Protein AF-A0A8H8WY15-F1 (afdb_monomer_lite)

Structure (mmCIF, N/CA/C/O backbone):
data_AF-A0A8H8WY15-F1
#
_entry.id   AF-A0A8H8WY15-F1
#
loop_
_atom_site.group_PDB
_atom_site.id
_atom_site.type_symbol
_atom_site.label_atom_id
_atom_site.label_alt_id
_atom_site.label_comp_id
_atom_site.label_asym_id
_atom_site.label_entity_id
_atom_site.label_seq_id
_atom_site.pdbx_PDB_ins_code
_atom_site.Cartn_x
_atom_site.Cartn_y
_atom_site.Cartn_z
_atom_site.occupancy
_atom_site.B_iso_or_equiv
_atom_site.auth_seq_id
_atom_site.auth_comp_id
_atom_site.auth_asym_id
_atom_site.auth_atom_id
_atom_site.pdbx_PDB_model_num
ATOM 1 N N . MET A 1 1 ? 6.593 -40.328 71.103 1.00 43.91 1 MET A N 1
ATOM 2 C CA . MET A 1 1 ? 7.585 -39.399 70.520 1.00 43.91 1 MET A CA 1
ATOM 3 C C . MET A 1 1 ? 7.620 -39.642 69.015 1.00 43.91 1 MET A C 1
ATOM 5 O O . MET A 1 1 ? 8.277 -40.577 68.587 1.00 43.91 1 MET A O 1
ATOM 9 N N . LEU A 1 2 ? 6.844 -38.893 68.223 1.00 41.09 2 LEU A N 1
ATOM 10 C CA . LEU A 1 2 ? 6.903 -38.962 66.758 1.00 41.09 2 LEU A CA 1
ATOM 11 C C . LEU A 1 2 ? 7.495 -37.655 66.228 1.00 41.09 2 LEU A C 1
ATOM 13 O O . LEU A 1 2 ? 6.994 -36.571 66.512 1.00 41.09 2 LEU A O 1
ATOM 17 N N . SER A 1 3 ? 8.610 -37.800 65.518 1.00 50.34 3 SER A N 1
ATOM 18 C CA . SER A 1 3 ? 9.411 -36.740 64.917 1.00 50.34 3 SER A CA 1
ATOM 19 C C . SER A 1 3 ? 8.767 -36.294 63.602 1.00 50.34 3 SER A C 1
ATOM 21 O O . SER A 1 3 ? 8.665 -37.081 62.664 1.00 50.34 3 SER A O 1
ATOM 23 N N . ALA A 1 4 ? 8.319 -35.039 63.541 1.00 48.81 4 ALA A N 1
ATOM 24 C CA . ALA A 1 4 ? 7.860 -34.401 62.314 1.00 48.81 4 ALA A CA 1
ATOM 25 C C . ALA A 1 4 ? 9.074 -33.839 61.557 1.00 48.81 4 ALA A C 1
ATOM 27 O O . ALA A 1 4 ? 9.773 -32.960 62.060 1.00 48.81 4 ALA A O 1
ATOM 28 N N . ARG A 1 5 ? 9.345 -34.364 60.357 1.00 59.41 5 ARG A N 1
ATOM 29 C CA . ARG A 1 5 ? 10.369 -33.838 59.445 1.00 59.41 5 ARG A CA 1
ATOM 30 C C . ARG A 1 5 ? 9.720 -32.923 58.412 1.00 59.41 5 ARG A C 1
ATOM 32 O O . ARG A 1 5 ? 8.956 -33.374 57.565 1.00 59.41 5 ARG A O 1
ATOM 39 N N . SER A 1 6 ? 10.057 -31.642 58.504 1.00 57.16 6 SER A N 1
ATOM 40 C CA . SER A 1 6 ? 9.756 -30.601 57.525 1.00 57.16 6 SER A CA 1
ATOM 41 C C . SER A 1 6 ? 10.546 -30.832 56.234 1.00 57.16 6 SER A C 1
ATOM 43 O O . SER A 1 6 ? 11.770 -30.946 56.279 1.00 57.16 6 SER A O 1
ATOM 45 N N . TYR A 1 7 ? 9.867 -30.849 55.087 1.00 54.75 7 TYR A N 1
ATOM 46 C CA . TYR A 1 7 ? 10.502 -30.807 53.768 1.00 54.75 7 TYR A CA 1
ATOM 47 C C . TYR A 1 7 ? 10.281 -29.426 53.145 1.00 54.75 7 TYR A C 1
ATOM 49 O O . TYR A 1 7 ? 9.178 -29.084 52.727 1.00 54.75 7 TYR A O 1
ATOM 57 N N . LEU A 1 8 ? 11.349 -28.628 53.109 1.00 55.25 8 LEU A N 1
ATOM 58 C CA . LEU A 1 8 ? 11.452 -27.401 52.322 1.00 55.25 8 LEU A CA 1
ATOM 59 C C . LEU A 1 8 ? 11.735 -27.790 50.864 1.00 55.25 8 LEU A C 1
ATOM 61 O O . LEU A 1 8 ? 12.845 -28.208 50.540 1.00 55.25 8 LEU A O 1
ATOM 65 N N . PHE A 1 9 ? 10.740 -27.659 49.987 1.00 49.50 9 PHE A N 1
ATOM 66 C CA . PHE A 1 9 ? 10.945 -27.711 48.539 1.00 49.50 9 PHE A CA 1
ATOM 67 C C . PHE A 1 9 ? 11.353 -26.319 48.044 1.00 49.50 9 PHE A C 1
ATOM 69 O O . PHE A 1 9 ? 10.540 -25.399 47.999 1.00 49.50 9 PHE A O 1
ATOM 76 N N . GLY A 1 10 ? 12.632 -26.163 47.698 1.00 49.06 10 GLY A N 1
ATOM 77 C CA . GLY A 1 10 ? 13.141 -24.979 47.013 1.00 49.06 10 GLY A CA 1
ATOM 78 C C . GLY A 1 10 ? 12.706 -24.977 45.548 1.00 49.06 10 GLY A C 1
ATOM 79 O O . GLY A 1 10 ? 13.026 -25.902 44.804 1.00 49.06 10 GLY A O 1
ATOM 80 N N . VAL A 1 11 ? 11.981 -23.938 45.134 1.00 57.50 11 VAL A N 1
ATOM 81 C CA . VAL A 1 11 ? 11.624 -23.694 43.732 1.00 57.50 11 VAL A CA 1
ATOM 82 C C . VAL A 1 11 ? 12.789 -22.966 43.061 1.00 57.50 11 VAL A C 1
ATOM 84 O O . VAL A 1 11 ? 13.041 -21.794 43.329 1.00 57.50 11 VAL A O 1
ATOM 87 N N . LEU A 1 12 ? 13.515 -23.672 42.195 1.00 55.25 12 LEU A N 1
ATOM 88 C CA . LEU A 1 12 ? 14.500 -23.092 41.282 1.00 55.25 12 LEU A CA 1
ATOM 89 C C . LEU A 1 12 ? 13.758 -22.372 40.144 1.00 55.25 12 LEU A C 1
ATOM 91 O O . LEU A 1 12 ? 13.193 -23.016 39.263 1.00 55.25 12 LEU A O 1
ATOM 95 N N . LEU A 1 13 ? 13.755 -21.035 40.159 1.00 55.19 13 LEU A N 1
ATOM 96 C CA . LEU A 1 13 ? 13.365 -20.227 39.000 1.00 55.19 13 LEU A CA 1
ATOM 97 C C . LEU A 1 13 ? 14.469 -20.312 37.935 1.00 55.19 13 LEU A C 1
ATOM 99 O O . LEU A 1 13 ? 15.505 -19.658 38.045 1.00 55.19 13 LEU A O 1
ATOM 103 N N . SER A 1 14 ? 14.247 -21.100 36.885 1.00 54.22 14 SER A N 1
ATOM 104 C CA . SER A 1 14 ? 15.069 -21.051 35.675 1.00 54.22 14 SER A CA 1
ATOM 105 C C . SER A 1 14 ? 14.697 -19.817 34.852 1.00 54.22 14 SER A C 1
ATOM 107 O O . SER A 1 14 ? 13.647 -19.773 34.215 1.00 54.22 14 SER A O 1
ATOM 109 N N . VAL A 1 15 ? 15.566 -18.805 34.861 1.00 60.06 15 VAL A N 1
ATOM 110 C CA . VAL A 1 15 ? 15.483 -17.654 33.954 1.00 60.06 15 VAL A CA 1
ATOM 111 C C . VAL A 1 15 ? 15.917 -18.122 32.565 1.00 60.06 15 VAL A C 1
ATOM 113 O O . VAL A 1 15 ? 17.107 -18.255 32.286 1.00 60.06 15 VAL A O 1
ATOM 116 N N . VAL A 1 16 ? 14.953 -18.413 31.692 1.00 64.44 16 VAL A N 1
ATOM 117 C CA . VAL A 1 16 ? 15.218 -18.638 30.267 1.00 64.44 16 VAL A CA 1
ATOM 118 C C . VAL A 1 16 ? 15.497 -17.275 29.638 1.00 64.44 16 VAL A C 1
ATOM 120 O O . VAL A 1 16 ? 14.589 -16.469 29.452 1.00 64.44 16 VAL A O 1
ATOM 123 N N . ALA A 1 17 ? 16.766 -16.996 29.344 1.00 57.41 17 ALA A N 1
ATOM 124 C CA . ALA A 1 17 ? 17.153 -15.837 28.555 1.00 57.41 17 ALA A CA 1
ATOM 125 C C . ALA A 1 17 ? 16.657 -16.037 27.112 1.00 57.41 17 ALA A C 1
ATOM 127 O O . ALA A 1 17 ? 17.222 -16.834 26.364 1.00 57.41 17 ALA A O 1
ATOM 128 N N . LEU A 1 18 ? 15.588 -15.335 26.722 1.00 52.88 18 LEU A N 1
ATOM 129 C CA . LEU A 1 18 ? 15.207 -15.205 25.316 1.00 52.88 18 LEU A CA 1
ATOM 130 C C . LEU A 1 18 ? 16.289 -14.373 24.618 1.00 52.88 18 LEU A C 1
ATOM 132 O O . LEU A 1 18 ? 16.286 -13.146 24.695 1.00 52.88 18 LEU A O 1
ATOM 136 N N . SER A 1 19 ? 17.238 -15.032 23.957 1.00 50.91 19 SER A N 1
ATOM 137 C CA . SER A 1 19 ? 18.123 -14.351 23.016 1.00 50.91 19 SER A CA 1
ATOM 138 C C . SER A 1 19 ? 17.274 -13.805 21.859 1.00 50.91 19 SER A C 1
ATOM 140 O O . SER A 1 19 ? 16.548 -14.590 21.242 1.00 50.91 19 SER A O 1
ATOM 142 N N . PRO A 1 20 ? 17.325 -12.495 21.549 1.00 52.50 20 PRO A N 1
ATOM 143 C CA . PRO A 1 20 ? 16.645 -11.964 20.377 1.00 52.50 20 PRO A CA 1
ATOM 144 C C . PRO A 1 20 ? 17.236 -12.633 19.135 1.00 52.50 20 PRO A C 1
ATOM 146 O O . PRO A 1 20 ? 18.453 -12.639 18.938 1.00 52.50 20 PRO A O 1
ATOM 149 N N . ALA A 1 21 ? 16.374 -13.249 18.327 1.00 51.50 21 ALA A N 1
ATOM 150 C CA . ALA A 1 21 ? 16.773 -13.809 17.046 1.00 51.50 21 ALA A CA 1
ATOM 151 C C . ALA A 1 21 ? 17.405 -12.703 16.177 1.00 51.50 21 ALA A C 1
ATOM 153 O O . ALA A 1 21 ? 16.960 -11.553 16.250 1.00 51.50 21 ALA A O 1
ATOM 154 N N . PRO A 1 22 ? 18.429 -13.014 15.360 1.00 49.16 22 PRO A N 1
ATOM 155 C CA . PRO A 1 22 ? 18.963 -12.047 14.411 1.00 49.16 22 PRO A CA 1
ATOM 156 C C . PRO A 1 22 ? 17.823 -11.561 13.513 1.00 49.16 22 PRO A C 1
ATOM 158 O O . PRO A 1 22 ? 17.089 -12.377 12.952 1.00 49.16 22 PRO A O 1
ATOM 161 N N . ALA A 1 23 ? 17.668 -10.241 13.399 1.00 53.91 23 ALA A N 1
ATOM 162 C CA . ALA A 1 23 ? 16.713 -9.638 12.484 1.00 53.91 23 ALA A CA 1
ATOM 163 C C . ALA A 1 23 ? 17.035 -10.134 11.067 1.00 53.91 23 ALA A C 1
ATOM 165 O O . ALA A 1 23 ? 18.082 -9.800 10.508 1.00 53.91 23 ALA A O 1
ATOM 166 N N . GLN A 1 24 ? 16.182 -10.996 10.511 1.00 55.75 24 GLN A N 1
ATOM 167 C CA . GLN A 1 24 ? 16.272 -11.354 9.101 1.00 55.75 24 GLN A CA 1
ATOM 168 C C . GLN A 1 24 ? 16.106 -10.060 8.305 1.00 55.75 24 GLN A C 1
ATOM 170 O O . GLN A 1 24 ? 15.132 -9.338 8.504 1.00 55.75 24 GLN A O 1
ATOM 175 N N . ALA A 1 25 ? 17.090 -9.738 7.461 1.00 61.34 25 ALA A N 1
ATOM 176 C CA . ALA A 1 25 ? 17.009 -8.568 6.598 1.00 61.34 25 ALA A CA 1
ATOM 177 C C . ALA A 1 25 ? 15.733 -8.664 5.754 1.00 61.34 25 ALA A C 1
ATOM 179 O O . ALA A 1 25 ? 15.459 -9.718 5.174 1.00 61.34 25 ALA A O 1
ATOM 180 N N . ALA A 1 26 ? 14.962 -7.579 5.711 1.00 83.88 26 ALA A N 1
ATOM 181 C CA . ALA A 1 26 ? 13.717 -7.537 4.966 1.00 83.88 26 ALA A CA 1
ATOM 182 C C . ALA A 1 26 ? 13.963 -7.895 3.491 1.00 83.88 26 ALA A C 1
ATOM 184 O O . ALA A 1 26 ? 14.894 -7.391 2.855 1.00 83.88 26 ALA A O 1
ATOM 185 N N . GLU A 1 27 ? 13.145 -8.797 2.946 1.00 90.44 27 GLU A N 1
ATOM 186 C CA . GLU A 1 27 ? 13.277 -9.219 1.554 1.00 90.44 27 GLU A CA 1
ATOM 187 C C . GLU A 1 27 ? 12.904 -8.068 0.611 1.00 90.44 27 GLU A C 1
ATOM 189 O O . GLU A 1 27 ? 11.830 -7.476 0.733 1.00 90.44 27 GLU A O 1
ATOM 194 N N . LEU A 1 28 ? 13.777 -7.780 -0.362 1.00 92.25 28 LEU A N 1
ATOM 195 C CA . LEU A 1 28 ? 13.484 -6.826 -1.427 1.00 92.25 28 LEU A CA 1
ATOM 196 C C . LEU A 1 28 ? 12.521 -7.448 -2.444 1.00 92.25 28 LEU A C 1
ATOM 198 O O . LEU A 1 28 ? 12.859 -8.397 -3.162 1.00 92.25 28 LEU A O 1
ATOM 202 N N . MET A 1 29 ? 11.331 -6.872 -2.528 1.00 92.81 29 MET A N 1
ATOM 203 C CA . MET A 1 29 ? 10.247 -7.302 -3.400 1.00 92.81 29 MET A CA 1
ATOM 204 C C . MET A 1 29 ? 10.082 -6.324 -4.557 1.00 92.81 29 MET A C 1
ATOM 206 O O . MET A 1 29 ? 10.279 -5.119 -4.408 1.00 92.81 29 MET A O 1
ATOM 210 N N . GLU A 1 30 ? 9.744 -6.851 -5.729 1.00 90.25 30 GLU A N 1
ATOM 211 C CA . GLU A 1 30 ? 9.399 -6.026 -6.882 1.00 90.25 30 GLU A CA 1
ATOM 212 C C . GLU A 1 30 ? 7.967 -5.510 -6.728 1.00 90.25 30 GLU A C 1
ATOM 214 O O . GLU A 1 30 ? 7.057 -6.263 -6.381 1.00 90.25 30 GLU A O 1
ATOM 219 N N . GLY A 1 31 ? 7.791 -4.207 -6.929 1.00 87.25 31 GLY A N 1
ATOM 220 C CA . GLY A 1 31 ? 6.489 -3.563 -6.992 1.00 87.25 31 GLY A CA 1
ATOM 221 C C . GLY A 1 31 ? 5.918 -3.726 -8.391 1.00 87.25 31 GLY A C 1
ATOM 222 O O . GLY A 1 31 ? 5.098 -4.606 -8.619 1.00 87.25 31 GLY A O 1
ATOM 223 N N . ARG A 1 32 ? 6.351 -2.887 -9.330 1.00 88.50 32 ARG A N 1
ATOM 224 C CA . ARG A 1 32 ? 5.896 -2.916 -10.726 1.00 88.50 32 ARG A CA 1
ATOM 225 C C . ARG A 1 32 ? 6.922 -2.252 -11.632 1.00 88.50 32 ARG A C 1
ATOM 227 O O . ARG A 1 32 ? 7.535 -1.275 -11.214 1.00 88.50 32 ARG A O 1
ATOM 234 N N . CYS A 1 33 ? 7.019 -2.698 -12.882 1.00 88.75 33 CYS A N 1
ATOM 235 C CA . CYS A 1 33 ? 7.620 -1.925 -13.967 1.00 88.75 33 CYS A CA 1
ATOM 236 C C . CYS A 1 33 ? 6.543 -1.382 -14.924 1.00 88.75 33 CYS A C 1
ATOM 238 O O . CYS A 1 33 ? 5.820 -2.162 -15.542 1.00 88.75 33 CYS A O 1
ATOM 240 N N . HIS A 1 34 ? 6.408 -0.057 -15.038 1.00 87.62 34 HIS A N 1
ATOM 241 C CA . HIS A 1 34 ? 5.461 0.617 -15.930 1.00 87.62 34 HIS A CA 1
ATOM 242 C C . HIS A 1 34 ? 5.836 2.078 -16.206 1.00 87.62 34 HIS A C 1
ATOM 244 O O . HIS A 1 34 ? 6.411 2.735 -15.343 1.00 87.62 34 HIS A O 1
ATOM 250 N N . MET A 1 35 ? 5.457 2.593 -17.386 1.00 89.25 35 MET A N 1
ATOM 251 C CA . MET A 1 35 ? 5.689 3.984 -17.816 1.00 89.25 35 MET A CA 1
ATOM 252 C C . MET A 1 35 ? 7.137 4.420 -17.581 1.00 89.25 35 MET A C 1
ATOM 254 O O . MET A 1 35 ? 7.380 5.434 -16.945 1.00 89.25 35 MET A O 1
ATOM 258 N N . ASP A 1 36 ? 8.096 3.611 -18.037 1.00 93.12 36 ASP A N 1
ATOM 259 C CA . ASP A 1 36 ? 9.534 3.843 -17.844 1.00 93.12 36 ASP A CA 1
ATOM 260 C C . ASP A 1 36 ? 10.045 3.787 -16.394 1.00 93.12 36 ASP A C 1
ATOM 262 O O . ASP A 1 36 ? 11.215 4.058 -16.160 1.00 93.12 36 ASP A O 1
ATOM 266 N N . TYR A 1 37 ? 9.256 3.367 -15.404 1.00 91.69 37 TYR A N 1
ATOM 267 C CA . TYR A 1 37 ? 9.730 3.210 -14.023 1.00 91.69 37 TYR A CA 1
ATOM 268 C C . TYR A 1 37 ? 9.575 1.782 -13.527 1.00 91.69 37 TYR A C 1
ATOM 270 O O . TYR A 1 37 ? 8.571 1.139 -13.802 1.00 91.69 37 TYR A O 1
ATOM 278 N N . CYS A 1 38 ? 10.547 1.305 -12.756 1.00 92.75 38 CYS A N 1
ATOM 279 C CA . CYS A 1 38 ? 10.409 0.107 -11.934 1.00 92.75 38 CYS A CA 1
ATOM 280 C C . CYS A 1 38 ? 10.448 0.494 -10.460 1.00 92.75 38 CYS A C 1
ATOM 282 O O . CYS A 1 38 ? 11.285 1.311 -10.077 1.00 92.75 38 CYS A O 1
ATOM 284 N N . SER A 1 39 ? 9.590 -0.112 -9.643 1.00 92.44 39 SER A N 1
ATOM 285 C CA . SER A 1 39 ? 9.551 0.080 -8.195 1.00 92.44 39 SER A CA 1
ATOM 286 C C . SER A 1 39 ? 9.905 -1.203 -7.443 1.00 92.44 39 SER A C 1
ATOM 288 O O . SER A 1 39 ? 9.635 -2.318 -7.891 1.00 92.44 39 SER A O 1
ATOM 290 N N . TRP A 1 40 ? 10.503 -1.045 -6.267 1.00 94.38 40 TRP A N 1
ATOM 291 C CA . TRP A 1 40 ? 10.764 -2.111 -5.303 1.00 94.38 40 TRP A CA 1
ATOM 292 C C . TRP A 1 40 ? 10.394 -1.643 -3.910 1.00 94.38 40 TRP A C 1
ATOM 294 O O . TRP A 1 40 ? 10.416 -0.445 -3.633 1.00 94.38 40 TRP A O 1
ATOM 304 N N . PHE A 1 41 ? 10.125 -2.585 -3.018 1.00 94.75 41 PHE A N 1
ATOM 305 C CA . PHE A 1 41 ? 9.884 -2.287 -1.617 1.00 94.75 41 PHE A CA 1
ATOM 306 C C . PHE A 1 41 ? 10.378 -3.400 -0.694 1.00 94.75 41 PHE A C 1
ATOM 308 O O . PHE A 1 41 ? 10.591 -4.537 -1.113 1.00 94.75 41 PHE A O 1
ATOM 315 N N . THR A 1 42 ? 10.537 -3.065 0.577 1.00 95.62 42 THR A N 1
ATOM 316 C CA . THR A 1 42 ? 10.755 -4.000 1.684 1.00 95.62 42 THR A CA 1
ATOM 317 C C . THR A 1 42 ? 9.740 -3.703 2.786 1.00 95.62 42 THR A C 1
ATOM 319 O O . THR A 1 42 ? 9.269 -2.571 2.928 1.00 95.62 42 THR A O 1
ATOM 322 N N . VAL A 1 43 ? 9.392 -4.723 3.569 1.00 95.56 43 VAL A N 1
ATOM 323 C CA . VAL A 1 43 ? 8.616 -4.570 4.809 1.00 95.56 43 VAL A CA 1
ATOM 324 C C . VAL A 1 43 ? 9.594 -4.749 5.966 1.00 95.56 43 VAL A C 1
ATOM 326 O O . VAL A 1 43 ? 10.014 -5.868 6.242 1.00 95.56 43 VAL A O 1
ATOM 329 N N . GLU A 1 44 ? 9.998 -3.644 6.588 1.00 95.12 44 GLU A N 1
ATOM 330 C CA . GLU A 1 44 ? 11.008 -3.615 7.656 1.00 95.12 44 GLU A CA 1
ATOM 331 C C . GLU A 1 44 ? 10.395 -3.999 9.007 1.00 95.12 44 GLU A C 1
ATOM 333 O O . GLU A 1 44 ? 10.961 -4.793 9.755 1.00 95.12 44 GLU A O 1
ATOM 338 N N . GLU A 1 45 ? 9.208 -3.460 9.294 1.00 95.44 45 GLU A N 1
ATOM 339 C CA . GLU A 1 45 ? 8.445 -3.725 10.515 1.00 95.44 45 GLU A CA 1
ATOM 340 C C . GLU A 1 45 ? 6.983 -4.006 10.178 1.00 95.44 45 GLU A C 1
ATOM 342 O O . GLU A 1 45 ? 6.430 -3.455 9.218 1.00 95.44 45 GLU A O 1
ATOM 347 N N . ARG A 1 46 ? 6.339 -4.835 11.004 1.00 95.44 46 ARG A N 1
ATOM 348 C CA . ARG A 1 46 ? 4.922 -5.176 10.888 1.00 95.44 46 ARG A CA 1
ATOM 349 C C . ARG A 1 46 ? 4.319 -5.394 12.273 1.00 95.44 46 ARG A C 1
ATOM 351 O O . ARG A 1 46 ? 4.569 -6.422 12.896 1.00 95.44 46 ARG A O 1
ATOM 358 N N . ASP A 1 47 ? 3.434 -4.490 12.680 1.00 96.38 47 ASP A N 1
ATOM 359 C CA . ASP A 1 47 ? 2.774 -4.524 13.986 1.00 96.38 47 ASP A CA 1
ATOM 360 C C . ASP A 1 47 ? 1.255 -4.526 13.830 1.00 96.38 47 ASP A C 1
ATOM 362 O O . ASP A 1 47 ? 0.681 -3.682 13.140 1.00 96.3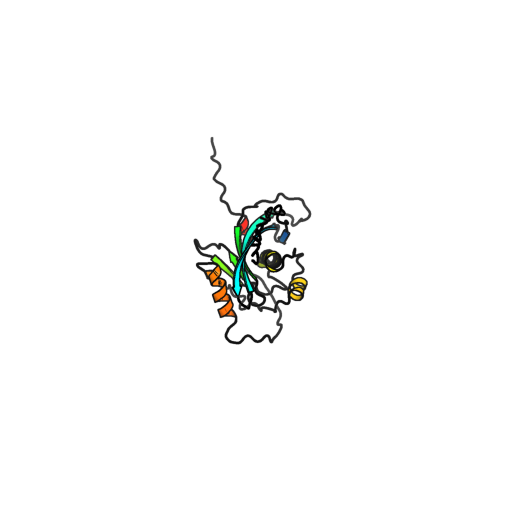8 47 ASP A O 1
ATOM 366 N N . ILE A 1 48 ? 0.566 -5.444 14.507 1.00 96.69 48 ILE A N 1
ATOM 367 C CA . ILE A 1 48 ? -0.897 -5.397 14.587 1.00 96.69 48 ILE A CA 1
ATOM 368 C C . ILE A 1 48 ? -1.283 -4.278 15.558 1.00 96.69 48 ILE A C 1
ATOM 370 O O . ILE A 1 48 ? -0.993 -4.354 16.748 1.00 96.69 48 ILE A O 1
ATOM 374 N N . VAL A 1 49 ? -1.968 -3.253 15.052 1.00 96.69 49 VAL A N 1
ATOM 375 C CA . VAL A 1 49 ? -2.474 -2.128 15.854 1.00 96.69 49 VAL A CA 1
ATOM 376 C C . VAL A 1 49 ? -3.760 -2.527 16.563 1.00 96.69 49 VAL A C 1
ATOM 378 O O . VAL A 1 49 ? -3.944 -2.272 17.749 1.00 96.69 49 VAL A O 1
ATOM 381 N N . THR A 1 50 ? -4.678 -3.134 15.812 1.00 95.56 50 THR A N 1
ATOM 382 C CA . THR A 1 50 ? -5.970 -3.597 16.317 1.00 95.56 50 THR A CA 1
ATOM 383 C C . THR A 1 50 ? -6.547 -4.664 15.394 1.00 95.56 50 THR A C 1
ATOM 385 O O . THR A 1 50 ? -6.131 -4.806 14.243 1.00 95.56 50 THR A O 1
ATOM 388 N N . SER A 1 51 ? -7.504 -5.439 15.892 1.00 93.56 51 SER A N 1
ATOM 389 C CA . SER A 1 51 ? -8.210 -6.472 15.135 1.00 93.56 51 SER A CA 1
ATOM 390 C C . SER A 1 51 ? -9.705 -6.408 15.416 1.00 93.56 51 SER A C 1
ATOM 392 O O . SER A 1 51 ? -10.130 -6.149 16.539 1.00 93.56 51 SER A O 1
ATOM 394 N N . ILE A 1 52 ? -10.502 -6.666 14.386 1.00 83.62 52 ILE A N 1
ATOM 395 C CA . ILE A 1 52 ? -11.951 -6.859 14.461 1.00 83.62 52 ILE A CA 1
ATOM 396 C C . ILE A 1 52 ? -12.303 -8.191 13.791 1.00 83.62 52 ILE A C 1
ATOM 398 O O . ILE A 1 52 ? -11.459 -8.825 13.163 1.00 83.62 52 ILE A O 1
ATOM 402 N N . SER A 1 53 ? -13.566 -8.610 13.867 1.00 84.38 53 SER A N 1
ATOM 403 C CA . SER A 1 53 ? -14.030 -9.871 13.261 1.00 84.38 53 SER A CA 1
ATOM 404 C C . SER A 1 53 ? -13.811 -9.984 11.744 1.00 84.38 53 SER A C 1
ATOM 406 O O . SER A 1 53 ? -13.933 -11.069 11.191 1.00 84.38 53 SER A O 1
ATOM 408 N N . ASP A 1 54 ? -13.501 -8.875 11.074 1.00 80.38 54 ASP A N 1
ATOM 409 C CA . ASP A 1 54 ? -13.409 -8.757 9.618 1.00 80.38 54 ASP A CA 1
ATOM 410 C C . ASP A 1 54 ? -12.015 -8.367 9.106 1.00 80.38 54 ASP A C 1
ATOM 412 O O . ASP A 1 54 ? -11.845 -8.058 7.925 1.00 80.38 54 ASP A O 1
ATOM 416 N N . GLY A 1 55 ? -11.022 -8.323 9.993 1.00 92.44 55 GLY A N 1
ATOM 417 C CA . GLY A 1 55 ? -9.656 -7.992 9.616 1.00 92.44 55 GLY A CA 1
ATOM 418 C C . GLY A 1 55 ? -8.846 -7.353 10.730 1.00 92.44 55 GLY A C 1
ATOM 419 O O . GLY A 1 55 ? -9.338 -7.095 11.829 1.00 92.44 55 GLY A O 1
ATOM 420 N N . ALA A 1 56 ? -7.591 -7.070 10.415 1.00 97.19 56 ALA A N 1
ATOM 421 C CA . ALA A 1 56 ? -6.658 -6.411 11.316 1.00 97.19 56 ALA A CA 1
ATOM 422 C C . ALA A 1 56 ? -6.093 -5.151 10.669 1.00 97.19 56 ALA A C 1
ATOM 424 O O . ALA A 1 56 ? -5.777 -5.151 9.480 1.00 97.19 56 ALA A O 1
ATOM 425 N N . LEU A 1 57 ? -5.943 -4.094 11.463 1.00 98.25 57 LEU A N 1
ATOM 426 C CA . LEU A 1 57 ? -5.148 -2.942 11.071 1.00 98.25 57 LEU A CA 1
ATOM 427 C C . LEU A 1 57 ? -3.696 -3.216 11.435 1.00 98.25 57 LEU A C 1
ATOM 429 O O . LEU A 1 57 ? -3.372 -3.448 12.602 1.00 98.25 57 LEU A O 1
ATOM 433 N N . VAL A 1 58 ? -2.832 -3.168 10.434 1.00 98.31 58 VAL A N 1
ATOM 434 C CA . VAL A 1 58 ? -1.409 -3.456 10.561 1.00 98.31 58 VAL A CA 1
ATOM 435 C C . VAL A 1 58 ? -0.633 -2.181 10.277 1.00 98.31 58 VAL A C 1
ATOM 437 O O . VAL A 1 58 ? -0.777 -1.611 9.201 1.00 98.31 58 VAL A O 1
ATOM 440 N N . ARG A 1 59 ? 0.185 -1.730 11.227 1.00 98.19 59 ARG A N 1
ATOM 441 C CA . ARG A 1 59 ? 1.197 -0.695 11.013 1.00 98.19 59 ARG A CA 1
ATOM 442 C C . ARG A 1 59 ? 2.415 -1.347 10.375 1.00 98.19 59 ARG A C 1
ATOM 444 O O . ARG A 1 59 ? 2.835 -2.420 10.800 1.00 98.19 59 ARG A O 1
ATOM 451 N N . THR A 1 60 ? 2.999 -0.677 9.398 1.00 97.69 60 THR A N 1
ATOM 452 C CA . THR A 1 60 ? 4.235 -1.114 8.754 1.00 97.69 60 THR A CA 1
ATOM 453 C C . THR A 1 60 ? 5.232 0.024 8.660 1.00 97.69 60 THR A C 1
ATOM 455 O O . THR A 1 60 ? 4.841 1.179 8.471 1.00 97.69 60 THR A O 1
ATOM 458 N N . VAL A 1 61 ? 6.511 -0.319 8.776 1.00 96.94 61 VAL A N 1
ATOM 459 C CA . VAL A 1 61 ? 7.614 0.514 8.290 1.00 96.94 61 VAL A CA 1
ATOM 460 C C . VAL A 1 61 ? 8.111 -0.129 7.008 1.00 96.94 61 VAL A C 1
ATOM 462 O O . VAL A 1 61 ? 8.431 -1.318 6.989 1.00 96.94 61 VAL A O 1
ATOM 465 N N . MET A 1 62 ? 8.124 0.638 5.926 1.00 95.44 62 MET A N 1
ATOM 466 C CA . MET A 1 62 ? 8.515 0.164 4.604 1.00 95.44 62 MET A CA 1
ATOM 467 C C . MET A 1 62 ? 9.620 1.040 4.043 1.00 95.44 62 MET A C 1
ATOM 469 O O . MET A 1 62 ? 9.673 2.232 4.333 1.00 95.44 62 MET A O 1
ATOM 473 N N . LYS A 1 63 ? 10.464 0.470 3.190 1.00 96.31 63 LYS A N 1
ATOM 474 C CA . LYS A 1 63 ? 11.342 1.242 2.307 1.00 96.31 63 LYS A CA 1
ATOM 475 C C . LYS A 1 63 ? 10.920 0.978 0.877 1.00 96.31 63 LYS A C 1
ATOM 477 O O . LYS A 1 63 ? 10.523 -0.139 0.552 1.00 96.31 63 LYS A O 1
ATOM 482 N N . GLY A 1 64 ? 11.007 1.998 0.034 1.00 94.12 64 GLY A N 1
ATOM 483 C CA . GLY A 1 64 ? 10.728 1.874 -1.391 1.00 94.12 64 GLY A CA 1
ATOM 484 C C . GLY A 1 64 ? 11.842 2.464 -2.233 1.00 94.12 64 GLY A C 1
ATOM 485 O O . GLY A 1 64 ? 12.499 3.426 -1.835 1.00 94.12 64 GLY A O 1
ATOM 486 N N . TRP A 1 65 ? 12.061 1.866 -3.394 1.00 95.50 65 TRP A N 1
ATOM 487 C CA . TRP A 1 65 ? 13.055 2.288 -4.366 1.00 95.50 65 TRP A CA 1
ATOM 488 C C . TRP A 1 65 ? 12.435 2.351 -5.744 1.00 95.50 65 TRP A C 1
ATOM 490 O O . TRP A 1 65 ? 11.566 1.548 -6.067 1.00 95.50 65 TRP A O 1
ATOM 500 N N . GLU A 1 66 ? 12.978 3.216 -6.585 1.00 95.00 66 GLU A N 1
ATOM 501 C CA . GLU A 1 66 ? 12.600 3.306 -7.987 1.00 95.00 66 GLU A CA 1
ATOM 502 C C . GLU A 1 66 ? 13.831 3.361 -8.887 1.00 95.00 66 GLU A C 1
ATOM 504 O O . GLU A 1 66 ? 14.905 3.801 -8.470 1.00 95.00 66 GLU A O 1
ATOM 509 N N . SER A 1 67 ? 13.687 2.935 -10.137 1.00 95.69 67 SER A N 1
ATOM 510 C CA . SER A 1 67 ? 14.650 3.207 -11.205 1.00 95.69 67 SER A CA 1
ATOM 511 C C . SER A 1 67 ? 13.931 3.639 -12.475 1.00 95.69 67 SER A C 1
ATOM 513 O O . SER A 1 67 ? 12.830 3.176 -12.758 1.00 95.69 67 SER A O 1
ATOM 515 N N . HIS A 1 68 ? 14.575 4.518 -13.244 1.00 95.56 68 HIS A N 1
ATOM 516 C CA . HIS A 1 68 ? 14.029 5.102 -14.469 1.00 95.56 68 HIS A CA 1
ATOM 517 C C . HIS A 1 68 ? 14.675 4.496 -15.729 1.00 95.56 68 HIS A C 1
ATOM 519 O O . HIS A 1 68 ? 15.895 4.497 -15.889 1.00 95.56 68 HIS A O 1
ATOM 525 N N . HIS A 1 69 ? 13.849 3.995 -16.634 1.00 94.44 69 HIS A N 1
ATOM 526 C CA . HIS A 1 69 ? 14.161 3.246 -17.846 1.00 94.44 69 HIS A CA 1
ATOM 527 C C . HIS A 1 69 ? 13.518 3.948 -19.052 1.00 94.44 69 HIS A C 1
ATOM 529 O O . HIS A 1 69 ? 12.520 3.458 -19.565 1.00 94.44 69 HIS A O 1
ATOM 535 N N . PRO A 1 70 ? 14.080 5.075 -19.527 1.00 92.38 70 PRO A N 1
ATOM 536 C CA . PRO A 1 70 ? 13.459 5.938 -20.548 1.00 92.38 70 PRO A CA 1
ATOM 537 C C . PRO A 1 70 ? 13.269 5.290 -21.932 1.00 92.38 70 PRO A C 1
ATOM 539 O O . PRO A 1 70 ? 12.756 5.916 -22.850 1.00 92.38 70 PRO A O 1
ATOM 542 N N . ASP A 1 71 ? 13.771 4.073 -22.119 1.00 91.56 71 ASP A N 1
ATOM 543 C CA . ASP A 1 71 ? 13.646 3.264 -23.330 1.00 91.56 71 ASP A CA 1
ATOM 544 C C . ASP A 1 71 ? 12.689 2.074 -23.142 1.00 91.56 71 ASP A C 1
ATOM 546 O O . ASP A 1 71 ? 12.663 1.173 -23.980 1.00 91.56 71 ASP A O 1
ATOM 550 N N . GLY A 1 72 ? 11.971 2.007 -22.014 1.00 89.31 72 GLY A N 1
ATOM 551 C CA . GLY A 1 72 ? 11.145 0.863 -21.626 1.00 89.31 72 GLY A CA 1
ATOM 552 C C . GLY A 1 72 ? 11.930 -0.437 -21.402 1.00 89.31 72 GLY A C 1
ATOM 553 O O . GLY A 1 72 ? 11.335 -1.493 -21.187 1.00 89.31 72 GLY A O 1
ATOM 554 N N . ASN A 1 73 ? 13.268 -0.408 -21.450 1.00 92.50 73 ASN A N 1
ATOM 555 C CA . ASN A 1 73 ? 14.090 -1.603 -21.301 1.00 92.50 73 ASN A CA 1
ATOM 556 C C . ASN A 1 73 ? 14.365 -1.890 -19.820 1.00 92.50 73 ASN A C 1
ATOM 558 O O . ASN A 1 73 ? 15.381 -1.472 -19.250 1.00 92.50 73 ASN A O 1
ATOM 562 N N . TYR A 1 74 ? 13.466 -2.651 -19.200 1.00 90.69 74 TYR A N 1
ATOM 563 C CA . TYR A 1 74 ? 13.563 -3.040 -17.790 1.00 90.69 74 TYR A CA 1
ATOM 564 C C . TYR A 1 74 ? 14.656 -4.081 -17.499 1.00 90.69 74 TYR A C 1
ATOM 566 O O . TYR A 1 74 ? 15.092 -4.209 -16.358 1.00 90.69 74 TYR A O 1
ATOM 574 N N . ALA A 1 75 ? 15.173 -4.779 -18.518 1.00 90.00 75 ALA A N 1
ATOM 575 C CA . ALA A 1 75 ? 16.300 -5.703 -18.352 1.00 90.00 75 ALA A CA 1
ATOM 576 C C . ALA A 1 75 ? 17.637 -4.968 -18.143 1.00 90.00 75 ALA A C 1
ATOM 578 O O . ALA A 1 75 ? 18.606 -5.539 -17.627 1.00 90.00 75 ALA A O 1
ATOM 579 N N . ARG A 1 76 ? 17.714 -3.690 -18.538 1.00 91.06 76 ARG A N 1
ATOM 580 C CA . ARG A 1 76 ? 18.898 -2.858 -18.329 1.00 91.06 76 ARG A CA 1
ATOM 581 C C . ARG A 1 76 ? 19.078 -2.566 -16.842 1.00 91.06 76 ARG A C 1
ATOM 583 O O . ARG A 1 76 ? 18.179 -2.071 -16.173 1.00 91.06 76 ARG A O 1
ATOM 590 N N . LYS A 1 77 ? 20.283 -2.817 -16.325 1.00 89.50 77 LYS A N 1
ATOM 591 C CA . LYS A 1 77 ? 20.635 -2.450 -14.949 1.00 89.50 77 LYS A CA 1
ATOM 592 C C . LYS A 1 77 ? 20.683 -0.929 -14.818 1.00 89.50 77 LYS A C 1
ATOM 594 O O . LYS A 1 77 ? 21.605 -0.294 -15.325 1.00 89.50 77 LYS A O 1
ATOM 599 N N . THR A 1 78 ? 19.728 -0.379 -14.083 1.00 92.75 78 THR A N 1
ATOM 600 C CA . THR A 1 78 ? 19.660 1.043 -13.744 1.00 92.75 78 THR A CA 1
ATOM 601 C C . THR A 1 78 ? 19.819 1.219 -12.237 1.00 92.75 78 THR A C 1
ATOM 603 O O . THR A 1 78 ? 19.403 0.370 -11.446 1.00 92.75 78 THR A O 1
ATOM 606 N N . ARG A 1 79 ? 20.452 2.320 -11.818 1.00 94.06 79 ARG A N 1
ATOM 607 C CA . ARG A 1 79 ? 20.564 2.669 -10.399 1.00 94.06 79 ARG A CA 1
ATOM 608 C C . ARG A 1 79 ? 19.174 2.869 -9.794 1.00 94.06 79 ARG A C 1
ATOM 610 O O . ARG A 1 79 ? 18.365 3.615 -10.335 1.00 94.06 79 ARG A O 1
ATOM 617 N N . ARG A 1 80 ? 18.964 2.261 -8.628 1.00 94.81 80 ARG A N 1
ATOM 618 C CA . ARG A 1 80 ? 17.806 2.514 -7.775 1.00 94.81 80 ARG A CA 1
ATOM 619 C C . ARG A 1 80 ? 18.028 3.749 -6.902 1.00 94.81 80 ARG A C 1
ATOM 621 O O . ARG A 1 80 ? 19.122 3.934 -6.358 1.00 94.81 80 ARG A O 1
ATOM 628 N N . THR A 1 81 ? 17.000 4.568 -6.751 1.00 96.12 81 THR A N 1
ATOM 629 C CA . THR A 1 81 ? 16.949 5.744 -5.871 1.00 96.12 81 THR A CA 1
ATOM 630 C C . THR A 1 81 ? 15.801 5.600 -4.877 1.00 96.12 81 THR A C 1
ATOM 632 O O . THR A 1 81 ? 14.829 4.918 -5.176 1.00 96.12 81 THR A O 1
ATOM 635 N N . GLY A 1 82 ? 15.921 6.210 -3.696 1.00 94.81 82 GLY A N 1
ATOM 636 C CA . GLY A 1 82 ? 14.968 6.047 -2.592 1.00 94.81 82 GLY A CA 1
ATOM 637 C C . GLY A 1 82 ? 15.590 5.297 -1.414 1.00 94.81 82 GLY A C 1
ATOM 638 O O . GLY A 1 82 ? 16.778 5.461 -1.128 1.00 94.81 82 GLY A O 1
ATOM 639 N N . GLY A 1 83 ? 14.794 4.469 -0.744 1.00 94.44 83 GLY A N 1
ATOM 640 C CA . GLY A 1 83 ? 15.181 3.680 0.428 1.00 94.44 83 GLY A CA 1
ATOM 641 C C . GLY A 1 83 ? 14.892 4.356 1.767 1.00 94.44 83 GLY A C 1
ATOM 642 O O . GLY A 1 83 ? 15.300 3.839 2.804 1.00 94.44 83 GLY A O 1
ATOM 643 N N . ASN A 1 84 ? 14.206 5.501 1.750 1.00 94.69 84 ASN A N 1
ATOM 644 C CA . ASN A 1 84 ? 13.734 6.150 2.966 1.00 94.69 84 ASN A CA 1
ATOM 645 C C . ASN A 1 84 ? 12.598 5.336 3.587 1.00 94.69 84 ASN A C 1
ATOM 647 O O . ASN A 1 84 ? 11.772 4.765 2.871 1.00 94.69 84 ASN A O 1
ATOM 651 N N . GLU A 1 85 ? 12.559 5.313 4.914 1.00 95.44 85 GLU A N 1
ATOM 652 C CA . GLU A 1 85 ? 11.484 4.669 5.657 1.00 95.44 85 GLU A CA 1
ATOM 653 C C . GLU A 1 85 ? 10.204 5.495 5.592 1.00 95.44 85 GLU A C 1
ATOM 655 O O . GLU A 1 85 ? 10.209 6.709 5.811 1.00 95.44 85 GLU A O 1
ATOM 660 N N . VAL A 1 86 ? 9.097 4.812 5.326 1.00 93.81 86 VAL A N 1
ATOM 661 C CA . VAL A 1 86 ? 7.749 5.368 5.359 1.00 93.81 86 VAL A CA 1
ATOM 662 C C . VAL A 1 86 ? 6.873 4.514 6.262 1.00 93.81 86 VAL A C 1
ATOM 664 O O . VAL A 1 86 ? 6.985 3.287 6.289 1.00 93.81 86 VAL A O 1
ATOM 667 N N . VAL A 1 87 ? 6.000 5.176 7.021 1.00 96.50 87 VAL A N 1
ATOM 668 C CA . VAL A 1 87 ? 4.982 4.496 7.823 1.00 96.50 87 VAL A CA 1
ATOM 669 C C . VAL A 1 87 ? 3.697 4.424 7.014 1.00 96.50 87 VAL A C 1
ATOM 671 O O . VAL A 1 87 ? 3.114 5.455 6.674 1.00 96.50 87 VAL A O 1
ATOM 674 N N . THR A 1 88 ? 3.235 3.201 6.791 1.00 96.44 88 THR A N 1
ATOM 675 C CA . THR A 1 88 ? 1.982 2.892 6.095 1.00 96.44 88 THR A CA 1
ATOM 676 C C . THR A 1 88 ? 1.162 1.956 6.970 1.00 96.44 88 THR A C 1
ATOM 678 O O . THR A 1 88 ? 1.720 1.150 7.720 1.00 96.44 88 THR A O 1
ATOM 681 N N . TYR A 1 89 ? -0.162 2.040 6.893 1.00 98.25 89 TYR A N 1
ATOM 682 C CA . TYR A 1 89 ? -1.051 1.089 7.547 1.00 98.25 89 TYR A CA 1
ATOM 683 C C . TYR A 1 89 ? -1.857 0.324 6.508 1.00 98.25 89 TYR A C 1
ATOM 685 O O . TYR A 1 89 ? -2.323 0.895 5.527 1.00 98.25 89 TYR A O 1
ATOM 693 N N . PHE A 1 90 ? -2.065 -0.962 6.752 1.00 97.88 90 PHE A N 1
ATOM 694 C CA . PHE A 1 90 ? -2.872 -1.829 5.904 1.00 97.88 90 PHE A CA 1
ATOM 695 C C . PHE A 1 90 ? -4.027 -2.394 6.719 1.00 97.88 90 PHE A C 1
ATOM 697 O O . PHE A 1 90 ? -3.822 -3.007 7.769 1.00 97.88 90 PHE A O 1
ATOM 704 N N . LEU A 1 91 ? -5.251 -2.200 6.236 1.00 97.44 91 LEU A N 1
ATOM 705 C CA . LEU A 1 91 ? -6.416 -2.907 6.745 1.00 97.44 91 LEU A CA 1
ATOM 706 C C . LEU A 1 91 ? -6.511 -4.255 6.034 1.00 97.44 91 LEU A C 1
ATOM 708 O O . LEU A 1 91 ? -7.087 -4.358 4.952 1.00 97.44 91 LEU A O 1
ATOM 712 N N . CYS A 1 92 ? -5.959 -5.290 6.662 1.00 97.06 92 CYS A N 1
ATOM 713 C CA . CYS A 1 92 ? -6.004 -6.666 6.185 1.00 97.06 92 CYS A CA 1
ATOM 714 C C . CYS A 1 92 ? -7.407 -7.252 6.381 1.00 97.06 92 CYS A C 1
ATOM 716 O O . CYS A 1 92 ? -7.666 -7.974 7.345 1.00 97.06 92 CYS A O 1
ATOM 718 N N . SER A 1 93 ? -8.320 -6.904 5.476 1.00 94.38 93 SER A N 1
ATOM 719 C CA . SER A 1 93 ? -9.711 -7.356 5.440 1.00 94.38 93 SER A CA 1
ATOM 720 C C . SER A 1 93 ? -10.025 -8.002 4.098 1.00 94.38 93 SER A C 1
ATOM 722 O O . SER A 1 93 ? -9.571 -7.526 3.060 1.00 94.38 93 SER A O 1
ATOM 724 N N . LYS A 1 94 ? -10.836 -9.065 4.108 1.00 91.69 94 LYS A N 1
ATOM 725 C CA . LYS A 1 94 ? -11.291 -9.737 2.880 1.00 91.69 94 LYS A CA 1
ATOM 726 C C . LYS A 1 94 ? -12.364 -8.963 2.113 1.00 91.69 94 LYS A C 1
ATOM 728 O O . LYS A 1 94 ? -12.513 -9.178 0.918 1.00 91.69 94 LYS A O 1
ATOM 733 N N . ARG A 1 95 ? -13.099 -8.079 2.795 1.00 90.00 95 ARG A N 1
ATOM 734 C CA . ARG A 1 95 ? -14.264 -7.369 2.237 1.00 90.00 95 ARG A CA 1
ATOM 735 C C . ARG A 1 95 ? -14.034 -5.881 2.038 1.00 90.00 95 ARG A C 1
ATOM 737 O O . ARG A 1 95 ? -14.653 -5.271 1.176 1.00 90.00 95 ARG A O 1
ATOM 744 N N . THR A 1 96 ? -13.175 -5.288 2.859 1.00 92.12 96 THR A N 1
ATOM 745 C CA . THR A 1 96 ? -12.823 -3.867 2.778 1.00 92.12 96 THR A CA 1
ATOM 746 C C . THR A 1 96 ? -11.313 -3.698 2.952 1.00 92.12 96 THR A 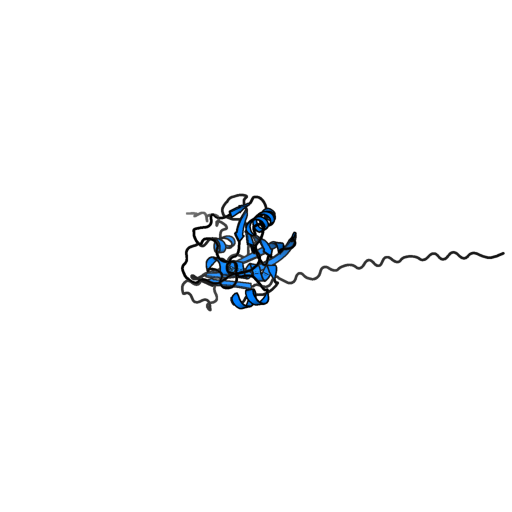C 1
ATOM 748 O O . THR A 1 96 ? -10.884 -3.074 3.928 1.00 92.12 96 THR A O 1
ATOM 751 N N . PRO A 1 97 ? -10.494 -4.317 2.082 1.00 94.75 97 PRO A N 1
ATOM 752 C CA . PRO A 1 97 ? -9.055 -4.112 2.096 1.00 94.75 97 PRO A CA 1
ATOM 753 C C . PRO A 1 97 ? -8.772 -2.624 1.883 1.00 94.75 97 PRO A C 1
ATOM 755 O O . PRO A 1 97 ? -9.436 -1.957 1.089 1.00 94.75 97 PRO A O 1
ATOM 758 N N . ALA A 1 98 ? -7.815 -2.085 2.623 1.00 95.12 98 ALA A N 1
ATOM 759 C CA . ALA A 1 98 ? -7.435 -0.690 2.476 1.00 95.12 98 ALA A CA 1
ATOM 760 C C . ALA A 1 98 ? -5.969 -0.488 2.818 1.00 95.12 98 ALA A C 1
ATOM 762 O O . ALA A 1 98 ? -5.373 -1.261 3.574 1.00 95.12 98 ALA A O 1
ATOM 763 N N . VAL A 1 99 ? -5.426 0.600 2.303 1.00 96.38 99 VAL A N 1
ATOM 764 C CA . VAL A 1 99 ? -4.125 1.132 2.680 1.00 96.38 99 VAL A CA 1
ATOM 765 C C . VAL A 1 99 ? -4.297 2.583 3.110 1.00 96.38 99 VAL A C 1
ATOM 767 O O . VAL A 1 99 ? -5.147 3.308 2.591 1.00 96.38 99 VAL A O 1
ATOM 770 N N . VAL A 1 100 ? -3.541 2.967 4.131 1.00 96.88 100 VAL A N 1
ATOM 771 C CA . VAL A 1 100 ? -3.597 4.280 4.761 1.00 96.88 100 VAL A CA 1
ATOM 772 C C . VAL A 1 100 ? -2.182 4.830 4.856 1.00 96.88 100 VAL A C 1
ATOM 774 O O . VAL A 1 100 ? -1.311 4.202 5.463 1.00 96.88 100 VAL A O 1
ATOM 777 N N . TRP A 1 101 ? -1.945 5.999 4.274 1.00 94.75 101 TRP A N 1
ATOM 778 C CA . TRP A 1 101 ? -0.620 6.621 4.221 1.00 94.75 101 TRP A CA 1
ATOM 779 C C . TRP A 1 101 ? -0.699 8.127 4.453 1.00 94.75 101 TRP A C 1
ATOM 781 O O . TRP A 1 101 ? -1.772 8.716 4.591 1.00 94.75 101 TRP A O 1
ATOM 791 N N . ARG A 1 102 ? 0.469 8.760 4.553 1.00 92.31 102 ARG A N 1
ATOM 792 C CA . ARG A 1 102 ? 0.576 10.218 4.580 1.00 92.31 102 ARG A CA 1
ATOM 793 C C . ARG A 1 102 ? 0.348 10.760 3.170 1.00 92.31 102 ARG A C 1
ATOM 795 O O . ARG A 1 102 ? 1.268 10.714 2.364 1.00 92.31 102 ARG A O 1
ATOM 802 N N . GLY A 1 103 ? -0.871 11.219 2.896 1.00 83.50 103 GLY A N 1
ATOM 803 C CA . GLY A 1 103 ? -1.206 11.895 1.642 1.00 83.50 103 GLY A CA 1
ATOM 804 C C . GLY A 1 103 ? -0.662 13.325 1.573 1.00 83.50 103 GLY A C 1
ATOM 805 O O . GLY A 1 103 ? 0.116 13.766 2.424 1.00 83.50 103 GLY A O 1
ATOM 806 N N . ASP A 1 104 ? -1.129 14.064 0.577 1.00 87.00 104 ASP A N 1
ATOM 807 C CA . ASP A 1 104 ? -0.791 15.466 0.300 1.00 87.00 104 ASP A CA 1
ATOM 808 C C . ASP A 1 104 ? -1.258 16.451 1.394 1.00 87.00 104 ASP A C 1
ATOM 810 O O . ASP A 1 104 ? -0.611 17.474 1.640 1.00 87.00 104 ASP A O 1
ATOM 814 N N . LYS A 1 105 ? -2.366 16.153 2.087 1.00 90.00 105 LYS A N 1
ATOM 815 C CA . LYS A 1 105 ? -2.935 17.036 3.117 1.00 90.00 105 LYS A CA 1
ATOM 816 C C . LYS A 1 105 ? -2.124 16.994 4.418 1.00 90.00 105 LYS A C 1
ATOM 818 O O . LYS A 1 105 ? -2.117 15.967 5.108 1.00 90.00 105 LYS A O 1
ATOM 823 N N . PRO A 1 106 ? -1.525 18.127 4.848 1.00 92.81 106 PRO A N 1
ATOM 824 C CA . PRO A 1 106 ? -0.710 18.171 6.056 1.00 92.81 106 PRO A CA 1
ATOM 825 C C . PRO A 1 106 ? -1.457 17.680 7.297 1.00 92.81 106 PRO A C 1
ATOM 827 O O . PRO A 1 106 ? -2.579 18.096 7.583 1.00 92.81 106 PRO A O 1
ATOM 830 N N . GLY A 1 107 ? -0.813 16.791 8.053 1.00 93.75 107 GLY A N 1
ATOM 831 C CA . GLY A 1 107 ? -1.343 16.246 9.305 1.00 93.75 107 GLY A CA 1
ATOM 832 C C . GLY A 1 107 ? -2.428 15.179 9.140 1.00 93.75 107 GLY A C 1
ATOM 833 O O . GLY A 1 107 ? -2.718 14.486 10.114 1.00 93.75 107 GLY A O 1
ATOM 834 N N . LYS A 1 108 ? -2.971 14.983 7.936 1.00 95.50 108 LYS A N 1
ATOM 835 C CA . LYS A 1 108 ? -3.991 13.971 7.662 1.00 95.50 108 LYS A CA 1
ATOM 836 C C . LYS A 1 108 ? -3.371 12.660 7.180 1.00 95.50 108 LYS A C 1
ATOM 838 O O . LYS A 1 108 ? -2.177 12.574 6.877 1.00 95.50 108 LYS A O 1
ATOM 843 N N . TRP A 1 109 ? -4.200 11.629 7.173 1.00 96.62 109 TRP A N 1
ATOM 844 C CA . TRP A 1 109 ? -3.929 10.342 6.554 1.00 96.62 109 TRP A CA 1
ATOM 845 C C . TRP A 1 109 ? -4.904 10.142 5.411 1.00 96.62 109 TRP A C 1
ATOM 847 O O . TRP A 1 109 ? -6.094 10.382 5.587 1.00 96.62 109 TRP A O 1
ATOM 857 N N . GLU A 1 110 ? -4.405 9.711 4.268 1.00 94.94 110 GLU A N 1
ATOM 858 C CA . GLU A 1 110 ? -5.216 9.346 3.116 1.00 94.94 110 GLU A CA 1
ATOM 859 C C . GLU A 1 110 ? -5.582 7.866 3.203 1.00 94.94 110 GLU A C 1
ATOM 861 O O . GLU A 1 110 ? -4.769 7.048 3.634 1.00 94.94 110 GLU A O 1
ATOM 866 N N . VAL A 1 111 ? -6.813 7.531 2.830 1.00 94.38 111 VAL A N 1
ATOM 867 C CA . VAL A 1 111 ? -7.355 6.175 2.816 1.00 94.38 111 VAL A CA 1
ATOM 868 C C . VAL A 1 111 ? -7.691 5.802 1.386 1.00 94.38 111 VAL A C 1
ATOM 870 O O . VAL A 1 111 ? -8.553 6.427 0.770 1.00 94.38 111 VAL A O 1
ATOM 873 N N . ASN A 1 112 ? -7.115 4.704 0.910 1.00 91.56 112 ASN A N 1
ATOM 874 C CA . ASN A 1 112 ? -7.546 4.070 -0.327 1.00 91.56 112 ASN A CA 1
ATOM 875 C C . ASN A 1 112 ? -8.060 2.667 -0.030 1.00 91.56 112 ASN A C 1
ATOM 877 O O . ASN A 1 112 ? -7.327 1.798 0.451 1.00 91.56 112 ASN A O 1
ATOM 881 N N . PHE A 1 113 ? -9.351 2.473 -0.287 1.00 91.88 113 PHE A N 1
ATOM 882 C CA . PHE A 1 113 ? -9.963 1.156 -0.256 1.00 91.88 113 PHE A CA 1
ATOM 883 C C . PHE A 1 113 ? -9.605 0.433 -1.544 1.00 91.88 113 PHE A C 1
ATOM 885 O O . PHE A 1 113 ? -9.972 0.875 -2.625 1.00 91.88 113 PHE A O 1
ATOM 892 N N . LEU A 1 114 ? -8.922 -0.698 -1.409 1.00 90.62 114 LEU A N 1
ATOM 893 C CA . LEU A 1 114 ? -8.498 -1.478 -2.555 1.00 90.62 114 LEU A CA 1
ATOM 894 C C . LEU A 1 114 ? -9.704 -2.221 -3.131 1.00 90.62 114 LEU A C 1
ATOM 896 O O . LEU A 1 114 ? -10.303 -3.095 -2.507 1.00 90.62 114 LEU A O 1
ATOM 900 N N . THR A 1 115 ? -10.082 -1.855 -4.336 1.00 86.06 115 THR A N 1
ATOM 901 C CA . THR A 1 115 ? -11.108 -2.527 -5.125 1.00 86.06 115 THR A CA 1
ATOM 902 C C . THR A 1 115 ? -10.440 -3.417 -6.167 1.00 86.06 115 THR A C 1
ATOM 904 O O . THR A 1 115 ? -9.242 -3.299 -6.427 1.00 86.06 115 THR A O 1
ATOM 907 N N . ASN A 1 116 ? -11.198 -4.373 -6.711 1.00 86.38 116 ASN A N 1
ATOM 908 C CA . ASN A 1 116 ? -10.749 -5.240 -7.801 1.00 86.38 116 ASN A CA 1
ATOM 909 C C . ASN A 1 116 ? -9.327 -5.832 -7.631 1.00 86.38 116 ASN A C 1
ATOM 911 O O . ASN A 1 116 ? -8.498 -5.777 -8.535 1.00 86.38 116 ASN A O 1
ATOM 915 N N . LEU A 1 117 ? -9.040 -6.444 -6.473 1.00 90.62 117 LEU A N 1
ATOM 916 C CA . LEU A 1 117 ? -7.719 -7.025 -6.193 1.00 90.62 117 LEU A CA 1
ATOM 917 C C . LEU A 1 117 ? -7.278 -8.091 -7.209 1.00 90.62 117 LEU A C 1
ATOM 919 O O . LEU A 1 117 ? -6.091 -8.369 -7.267 1.00 90.62 117 LEU A O 1
ATOM 923 N N . ALA A 1 118 ? -8.185 -8.691 -7.992 1.00 91.19 118 ALA A N 1
ATOM 924 C CA . ALA A 1 118 ? -7.836 -9.656 -9.041 1.00 91.19 118 ALA A CA 1
ATOM 925 C C . ALA A 1 118 ? -7.232 -9.000 -10.293 1.00 91.19 118 ALA A C 1
ATOM 927 O O . ALA A 1 118 ? -6.513 -9.663 -11.038 1.00 91.19 118 ALA A O 1
ATOM 928 N N . SER A 1 119 ? -7.546 -7.728 -10.529 1.00 89.69 119 SER A N 1
ATOM 92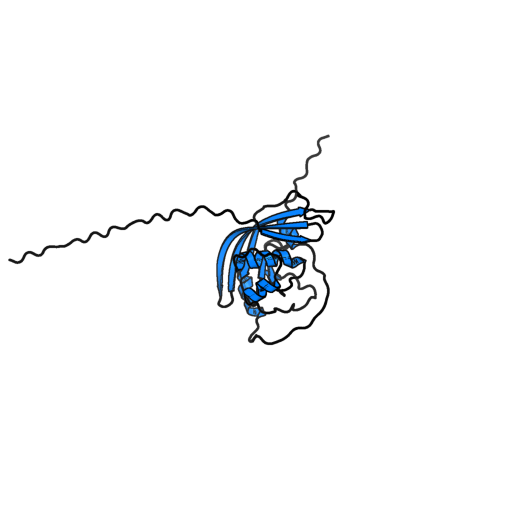9 C CA . SER A 1 119 ? -7.109 -6.945 -11.681 1.00 89.69 119 SER A CA 1
ATOM 930 C C . SER A 1 119 ? -6.983 -5.475 -11.262 1.00 89.69 119 SER A C 1
ATOM 932 O O . SER A 1 119 ? -7.755 -4.638 -11.742 1.00 89.69 119 SER A O 1
ATOM 934 N N . PRO A 1 120 ? -6.058 -5.153 -10.337 1.00 88.19 120 PRO A N 1
ATOM 935 C CA . PRO A 1 120 ? -5.925 -3.798 -9.827 1.00 88.19 120 PRO A CA 1
ATOM 936 C C . PRO A 1 120 ? -5.646 -2.822 -10.979 1.00 88.19 120 PRO A C 1
ATOM 938 O O . PRO A 1 120 ? -4.908 -3.164 -11.908 1.00 88.19 120 PRO A O 1
ATOM 941 N N . PRO A 1 121 ? -6.203 -1.599 -10.940 1.00 84.56 121 PRO A N 1
ATOM 942 C CA . PRO A 1 121 ? -5.848 -0.582 -11.917 1.00 84.56 121 PRO A CA 1
ATOM 943 C C . PRO A 1 121 ? -4.345 -0.299 -11.842 1.00 84.56 121 PRO A C 1
ATOM 945 O O . PRO A 1 121 ? -3.738 -0.421 -10.779 1.00 84.56 121 PRO A O 1
ATOM 948 N N . GLY A 1 122 ? -3.744 0.135 -12.953 1.00 81.62 122 GLY A N 1
ATOM 949 C CA . GLY A 1 122 ? -2.289 0.290 -13.061 1.00 81.62 122 GLY A CA 1
ATOM 950 C C . GLY A 1 122 ? -1.643 1.076 -11.911 1.00 81.62 122 GLY A C 1
ATOM 951 O O . GLY A 1 122 ? -0.603 0.679 -11.383 1.00 81.62 122 GLY A O 1
ATOM 952 N N . ALA A 1 123 ? -2.274 2.170 -11.479 1.00 79.06 123 ALA A N 1
ATOM 953 C CA . ALA A 1 123 ? -1.794 2.985 -10.360 1.00 79.06 123 ALA A CA 1
ATOM 954 C C . ALA A 1 123 ? -1.811 2.243 -9.005 1.00 79.06 123 ALA A C 1
ATOM 956 O O . ALA A 1 123 ? -1.042 2.579 -8.107 1.00 79.06 123 ALA A O 1
ATOM 957 N N . ALA A 1 124 ? -2.653 1.216 -8.862 1.00 86.50 124 ALA A N 1
ATOM 958 C CA . ALA A 1 124 ? -2.815 0.426 -7.648 1.00 86.50 124 ALA A CA 1
ATOM 959 C C . ALA A 1 124 ? -2.048 -0.913 -7.659 1.00 86.50 124 ALA A C 1
ATOM 961 O O . ALA A 1 124 ? -2.033 -1.611 -6.644 1.00 86.50 124 ALA A O 1
ATOM 962 N N . GLU A 1 125 ? -1.394 -1.297 -8.758 1.00 89.50 125 GLU A N 1
ATOM 963 C CA . GLU A 1 125 ? -0.658 -2.570 -8.854 1.00 89.50 125 GLU A CA 1
ATOM 964 C C . GLU A 1 125 ? 0.438 -2.684 -7.774 1.00 89.50 125 GLU A C 1
ATOM 966 O O . GLU A 1 125 ? 0.481 -3.659 -7.018 1.00 89.50 125 GLU A O 1
ATOM 971 N N . SER A 1 126 ? 1.274 -1.646 -7.624 1.00 90.38 126 SER A N 1
ATOM 972 C CA . SER A 1 126 ? 2.349 -1.613 -6.618 1.00 90.38 126 SER A CA 1
ATOM 973 C C . SER A 1 126 ? 1.808 -1.735 -5.191 1.00 90.38 126 SER A C 1
ATOM 975 O O . SER A 1 126 ? 2.346 -2.496 -4.388 1.00 90.38 126 SER A O 1
ATOM 977 N N . VAL A 1 127 ? 0.733 -1.012 -4.859 1.00 92.25 127 VAL A N 1
ATOM 978 C CA . VAL A 1 127 ? 0.155 -1.056 -3.507 1.00 92.25 127 VAL A CA 1
ATOM 979 C C . VAL A 1 127 ? -0.604 -2.360 -3.250 1.00 92.25 127 VAL A C 1
ATOM 981 O O . VAL A 1 127 ? -0.609 -2.855 -2.125 1.00 92.25 127 VAL A O 1
ATOM 984 N N . THR A 1 128 ? -1.157 -2.984 -4.291 1.00 93.38 128 THR A N 1
ATOM 985 C CA . THR A 1 128 ? -1.748 -4.326 -4.212 1.00 93.38 128 THR A CA 1
ATOM 986 C C . THR A 1 128 ? -0.678 -5.372 -3.901 1.00 93.38 128 THR A C 1
ATOM 988 O O . THR A 1 128 ? -0.887 -6.243 -3.054 1.00 93.38 128 THR A O 1
ATOM 991 N N . ASN A 1 129 ? 0.510 -5.247 -4.498 1.00 94.19 129 ASN A N 1
ATOM 992 C CA . ASN A 1 129 ? 1.656 -6.091 -4.162 1.00 94.19 129 ASN A CA 1
ATOM 993 C C . ASN A 1 129 ? 2.085 -5.922 -2.699 1.00 94.19 129 ASN A C 1
ATOM 995 O O . ASN A 1 129 ? 2.235 -6.911 -1.976 1.00 94.19 129 ASN A O 1
ATOM 999 N N . GLN A 1 130 ? 2.200 -4.681 -2.228 1.00 95.25 130 GLN A N 1
ATOM 1000 C CA . GLN A 1 130 ? 2.490 -4.403 -0.819 1.00 95.25 130 GLN A CA 1
ATOM 1001 C C . GLN A 1 130 ? 1.420 -4.997 0.106 1.00 95.25 130 GLN A C 1
ATOM 1003 O O . GLN A 1 130 ? 1.755 -5.631 1.104 1.00 95.25 130 GLN A O 1
ATOM 1008 N N . TYR A 1 131 ? 0.142 -4.871 -0.253 1.00 96.06 131 TYR A N 1
ATOM 1009 C CA . TYR A 1 131 ? -0.967 -5.423 0.518 1.00 96.06 131 TYR A CA 1
ATOM 1010 C C . TYR A 1 131 ? -0.863 -6.948 0.671 1.00 96.06 131 TYR A C 1
ATOM 1012 O O . TYR A 1 131 ? -0.972 -7.459 1.786 1.00 96.06 131 TYR A O 1
ATOM 1020 N N . PHE A 1 132 ? -0.592 -7.693 -0.407 1.00 95.88 132 PHE A N 1
ATOM 1021 C CA . PHE A 1 132 ? -0.406 -9.147 -0.311 1.00 95.88 132 PHE A CA 1
ATOM 1022 C C . PHE A 1 132 ? 0.842 -9.531 0.494 1.00 95.88 132 PHE A C 1
ATOM 1024 O O . PHE A 1 132 ? 0.778 -10.464 1.300 1.00 95.88 132 PHE A O 1
ATOM 1031 N N . ALA A 1 133 ? 1.942 -8.791 0.348 1.00 95.62 133 ALA A N 1
ATOM 1032 C CA . ALA A 1 133 ? 3.144 -9.003 1.150 1.00 95.62 133 ALA A CA 1
ATOM 1033 C C . ALA A 1 133 ? 2.876 -8.793 2.646 1.00 95.62 133 ALA A C 1
ATOM 1035 O O . ALA A 1 133 ? 3.202 -9.652 3.466 1.00 95.62 133 ALA A O 1
ATOM 1036 N N . VAL A 1 134 ? 2.209 -7.698 3.009 1.00 96.56 134 VAL A N 1
ATOM 1037 C CA . VAL A 1 134 ? 1.922 -7.355 4.406 1.00 96.56 134 VAL A CA 1
ATOM 1038 C C . VAL A 1 134 ? 0.862 -8.273 5.003 1.00 96.56 134 VAL A C 1
ATOM 1040 O O . VAL A 1 134 ? 1.047 -8.790 6.103 1.00 96.56 134 VAL A O 1
ATOM 1043 N N . CYS A 1 135 ? -0.253 -8.495 4.313 1.00 96.56 135 CYS A N 1
ATOM 1044 C CA . CYS A 1 135 ? -1.388 -9.212 4.888 1.00 96.56 135 CYS A CA 1
ATOM 1045 C C . CYS A 1 135 ? -1.240 -10.734 4.829 1.00 96.56 135 CYS A C 1
ATOM 1047 O O . CYS A 1 135 ? -1.758 -11.412 5.717 1.00 96.56 135 CYS A O 1
ATOM 1049 N N . HIS A 1 136 ? -0.498 -11.266 3.851 1.00 95.00 136 HIS A N 1
ATOM 1050 C CA . HIS A 1 136 ? -0.374 -12.713 3.627 1.00 95.00 136 HIS A CA 1
ATOM 1051 C C . HIS A 1 136 ? 1.058 -13.245 3.661 1.00 95.00 136 HIS A C 1
ATOM 1053 O O . HIS A 1 136 ? 1.239 -14.459 3.599 1.00 95.00 136 HIS A O 1
ATOM 1059 N N . GLY A 1 137 ? 2.073 -12.382 3.776 1.00 93.44 137 GLY A N 1
ATOM 1060 C CA . GLY A 1 137 ? 3.474 -12.811 3.843 1.00 93.44 137 GLY A CA 1
ATOM 1061 C C . GLY A 1 137 ? 3.964 -13.471 2.555 1.00 93.44 137 GLY A C 1
ATOM 1062 O O . GLY A 1 137 ? 4.794 -14.375 2.609 1.00 93.44 137 GLY A O 1
ATOM 1063 N N . VAL A 1 138 ? 3.414 -13.076 1.403 1.00 91.75 138 VAL A N 1
ATOM 1064 C CA . VAL A 1 138 ? 3.799 -13.622 0.096 1.00 91.75 138 VAL A CA 1
ATOM 1065 C C . VAL A 1 138 ? 4.530 -12.587 -0.737 1.00 91.75 138 VAL A C 1
ATOM 1067 O O . VAL A 1 138 ? 4.156 -11.420 -0.743 1.00 91.75 138 VAL A O 1
ATOM 1070 N N . LYS A 1 139 ? 5.517 -13.039 -1.509 1.00 89.06 139 LYS A N 1
ATOM 1071 C CA . LYS A 1 139 ? 6.105 -12.246 -2.585 1.00 89.06 139 LYS A CA 1
ATOM 1072 C C . LYS A 1 139 ? 5.168 -12.269 -3.797 1.00 89.06 139 LYS A C 1
ATOM 1074 O O . LYS A 1 139 ? 4.991 -13.340 -4.382 1.00 89.06 139 LYS A O 1
ATOM 1079 N N . PRO A 1 140 ? 4.555 -11.144 -4.181 1.00 82.38 140 PRO A N 1
ATOM 1080 C CA . PRO A 1 140 ? 3.684 -11.107 -5.347 1.00 82.38 140 PRO A CA 1
ATOM 1081 C C . PRO A 1 140 ? 4.508 -11.210 -6.637 1.00 82.38 140 PRO A C 1
ATOM 1083 O O . PRO A 1 140 ? 5.593 -10.639 -6.725 1.00 82.38 140 PRO A O 1
ATOM 1086 N N . SER A 1 141 ? 3.986 -11.919 -7.639 1.00 77.19 141 SER A N 1
ATOM 1087 C CA . SER A 1 141 ? 4.578 -12.046 -8.983 1.00 77.19 141 SER A CA 1
ATOM 1088 C C . SER A 1 141 ? 3.827 -11.254 -10.060 1.00 77.19 141 SER A C 1
ATOM 1090 O O . SER A 1 141 ? 4.157 -11.370 -11.233 1.00 77.19 141 SER A O 1
ATOM 1092 N N . GLY A 1 142 ? 2.797 -10.487 -9.681 1.00 76.44 142 GLY A N 1
ATOM 1093 C CA . GLY A 1 142 ? 1.850 -9.864 -10.616 1.00 76.44 142 GLY A CA 1
ATOM 1094 C C . GLY A 1 142 ? 0.644 -10.745 -10.976 1.00 76.44 142 GLY A C 1
ATOM 1095 O O . GLY A 1 142 ? -0.310 -10.257 -11.569 1.00 76.44 142 GLY A O 1
ATOM 1096 N N . ASP A 1 143 ? 0.611 -12.015 -10.551 1.00 88.69 143 ASP A N 1
ATOM 1097 C CA . ASP A 1 143 ? -0.534 -12.916 -10.773 1.00 88.69 143 ASP A CA 1
ATOM 1098 C C . ASP A 1 143 ? -1.664 -12.688 -9.748 1.00 88.69 143 ASP A C 1
ATOM 1100 O O . ASP A 1 143 ? -2.026 -13.571 -8.957 1.00 88.69 143 ASP A O 1
ATOM 1104 N N . TRP A 1 144 ? -2.225 -11.479 -9.714 1.00 90.88 144 TRP A N 1
ATOM 1105 C CA . TRP A 1 144 ? -3.187 -11.082 -8.681 1.00 90.88 144 TRP A CA 1
ATOM 1106 C C . TRP A 1 144 ? -4.478 -11.891 -8.676 1.00 90.88 144 TRP A C 1
ATOM 1108 O O . TRP A 1 144 ? -5.060 -12.112 -7.614 1.00 90.88 144 TRP A O 1
ATOM 1118 N N . GLU A 1 145 ? -4.913 -12.389 -9.830 1.00 91.56 145 GLU A N 1
ATOM 1119 C CA . GLU A 1 145 ? -6.079 -13.263 -9.926 1.00 91.56 145 GLU A CA 1
ATOM 1120 C C . GLU A 1 145 ? -5.845 -14.585 -9.167 1.00 91.56 145 GLU A C 1
ATOM 1122 O O . GLU A 1 145 ? -6.720 -15.070 -8.441 1.00 91.56 145 GLU A O 1
ATOM 1127 N N . ILE A 1 146 ? -4.631 -15.147 -9.259 1.00 92.38 146 ILE A N 1
ATOM 1128 C CA . ILE A 1 146 ? -4.235 -16.347 -8.510 1.00 92.38 146 ILE A CA 1
ATOM 1129 C C . ILE A 1 146 ? -4.202 -16.044 -7.012 1.00 92.38 146 ILE A C 1
ATOM 1131 O O . ILE A 1 146 ? -4.736 -16.830 -6.228 1.00 92.38 146 ILE A O 1
ATOM 1135 N N . LEU A 1 147 ? -3.621 -14.914 -6.601 1.00 92.88 147 LEU A N 1
ATOM 1136 C CA . LEU A 1 147 ? -3.535 -14.530 -5.187 1.00 92.88 147 LEU A CA 1
ATOM 1137 C C . LEU A 1 147 ? -4.916 -14.253 -4.581 1.00 92.88 147 LEU A C 1
ATOM 1139 O O . LEU A 1 147 ? -5.241 -14.780 -3.517 1.00 92.88 147 LEU A O 1
ATOM 1143 N N . THR A 1 148 ? -5.756 -13.494 -5.281 1.00 92.81 148 THR A N 1
ATOM 1144 C CA . THR A 1 148 ? -7.131 -13.171 -4.874 1.00 92.81 148 THR A CA 1
ATOM 1145 C C . THR A 1 148 ? -7.946 -14.446 -4.666 1.00 92.81 148 THR A C 1
ATOM 1147 O O . THR A 1 148 ? -8.558 -14.612 -3.607 1.00 92.81 148 THR A O 1
ATOM 1150 N N . ARG A 1 149 ? -7.880 -15.402 -5.608 1.00 92.81 149 ARG A N 1
ATOM 1151 C CA . ARG A 1 149 ? -8.507 -16.725 -5.446 1.00 92.81 149 ARG A CA 1
ATOM 1152 C C . ARG A 1 149 ? -7.911 -17.516 -4.286 1.00 92.81 149 ARG A C 1
ATOM 1154 O O . ARG A 1 149 ? -8.657 -18.033 -3.459 1.00 92.81 149 ARG A O 1
ATOM 1161 N N . LYS A 1 150 ? -6.578 -17.599 -4.200 1.00 94.31 150 LYS A N 1
ATOM 1162 C CA . LYS A 1 150 ? -5.858 -18.352 -3.158 1.00 94.31 150 LYS A CA 1
ATOM 1163 C C . LYS A 1 150 ? -6.244 -17.899 -1.750 1.00 94.31 150 LYS A C 1
ATOM 1165 O O . LYS A 1 150 ? -6.372 -18.732 -0.858 1.00 94.31 150 LYS A O 1
ATOM 1170 N N . PHE A 1 151 ? -6.439 -16.597 -1.554 1.00 93.81 151 PHE A N 1
ATOM 1171 C CA . PHE A 1 151 ? -6.789 -16.018 -0.256 1.00 93.81 151 PHE A CA 1
ATOM 1172 C C . PHE A 1 151 ? -8.294 -15.774 -0.068 1.00 93.81 151 PHE A C 1
ATOM 1174 O O . PHE A 1 151 ? -8.705 -15.280 0.988 1.00 93.81 151 PHE A O 1
ATOM 1181 N N . ALA A 1 152 ? -9.115 -16.210 -1.031 1.00 93.31 152 ALA A N 1
ATOM 1182 C CA . ALA A 1 152 ? -10.573 -16.115 -1.022 1.00 93.31 152 ALA A CA 1
ATOM 1183 C C . ALA A 1 152 ? -11.061 -14.686 -0.742 1.00 93.31 152 ALA A C 1
ATOM 1185 O O . ALA A 1 152 ? -11.774 -14.445 0.234 1.00 93.31 152 ALA A O 1
ATOM 1186 N N . TYR A 1 153 ? -10.595 -13.744 -1.561 1.00 90.81 153 TYR A N 1
ATOM 1187 C CA . TYR A 1 153 ? -11.147 -12.395 -1.627 1.00 90.81 153 TYR A CA 1
ATOM 1188 C C . TYR A 1 153 ? -12.415 -12.386 -2.476 1.00 90.81 153 TYR A C 1
ATOM 1190 O O . TYR A 1 153 ? -12.467 -13.030 -3.526 1.00 90.81 153 TYR A O 1
ATOM 1198 N N . ASP A 1 154 ? -13.408 -11.626 -2.025 1.00 83.50 154 ASP A N 1
ATOM 1199 C CA . ASP A 1 154 ? -14.610 -11.365 -2.808 1.00 83.50 154 ASP A CA 1
ATOM 1200 C C . ASP A 1 154 ? -14.286 -10.409 -3.966 1.00 83.50 154 ASP A C 1
ATOM 1202 O O . ASP A 1 154 ? -13.367 -9.587 -3.879 1.00 83.50 154 ASP A O 1
ATOM 1206 N N . ILE A 1 155 ? -15.066 -10.478 -5.048 1.00 74.38 155 ILE A N 1
ATOM 1207 C CA . ILE A 1 155 ? -15.051 -9.417 -6.058 1.00 74.38 155 ILE A CA 1
ATOM 1208 C C . ILE A 1 155 ? -15.677 -8.190 -5.405 1.00 74.38 155 ILE A C 1
ATOM 1210 O O . ILE A 1 155 ? -16.875 -8.161 -5.131 1.00 74.38 155 ILE A O 1
ATOM 1214 N N . ILE A 1 156 ? -14.850 -7.186 -5.144 1.00 69.94 156 ILE A N 1
ATOM 1215 C CA . ILE A 1 156 ? -15.297 -5.888 -4.659 1.00 69.94 156 ILE A CA 1
ATOM 1216 C C . ILE A 1 156 ? -15.448 -5.013 -5.902 1.00 69.94 156 ILE A C 1
ATOM 1218 O O . ILE A 1 156 ? -14.419 -4.584 -6.438 1.00 69.94 156 ILE A O 1
ATOM 1222 N N . PRO A 1 157 ? -16.681 -4.799 -6.403 1.00 65.88 157 PRO A N 1
ATOM 1223 C CA . PRO A 1 157 ? -16.888 -3.939 -7.555 1.00 65.88 157 PRO A CA 1
ATOM 1224 C C . PRO A 1 157 ? -16.412 -2.529 -7.218 1.00 65.88 157 PRO A C 1
ATOM 1226 O O . PRO A 1 157 ? -16.648 -2.039 -6.106 1.00 65.88 157 PRO A O 1
ATOM 1229 N N . ASP A 1 158 ? -15.762 -1.886 -8.182 1.00 65.19 158 ASP A N 1
ATOM 1230 C CA . ASP A 1 158 ? -15.519 -0.453 -8.132 1.00 65.19 158 ASP A CA 1
ATOM 1231 C C . ASP A 1 158 ? -16.868 0.250 -7.999 1.00 65.19 158 ASP A C 1
ATOM 1233 O O . ASP A 1 158 ? -17.717 0.204 -8.890 1.00 65.19 158 ASP A O 1
ATOM 1237 N N . LYS A 1 159 ? -17.114 0.840 -6.828 1.00 56.12 159 LYS A N 1
ATOM 1238 C CA . LYS A 1 159 ? -18.226 1.769 -6.667 1.00 56.12 159 LYS A CA 1
ATOM 1239 C C . LYS A 1 159 ? -17.708 3.114 -7.143 1.00 56.12 159 LYS A C 1
ATOM 1241 O O . LYS A 1 159 ? -16.945 3.742 -6.419 1.00 56.12 159 LYS A O 1
ATOM 1246 N N . ASP A 1 160 ? -18.135 3.479 -8.346 1.00 48.19 160 ASP A N 1
ATOM 1247 C C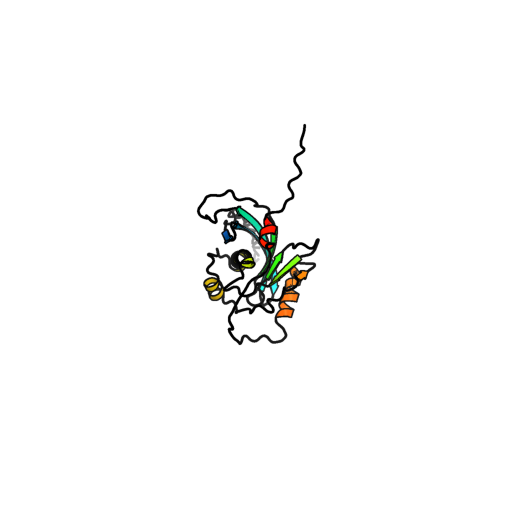A . ASP A 1 160 ? -17.950 4.778 -8.984 1.00 48.19 160 ASP A CA 1
ATOM 1248 C C . ASP A 1 160 ? -16.503 5.076 -9.430 1.00 48.19 160 ASP A C 1
ATOM 1250 O O . ASP A 1 160 ? -15.687 5.602 -8.682 1.00 48.19 160 ASP A O 1
ATOM 1254 N N . GLU A 1 161 ? -16.210 4.832 -10.714 1.00 45.66 161 GLU A N 1
ATOM 1255 C CA . GLU A 1 161 ? -15.024 5.368 -11.419 1.00 45.66 161 GLU A CA 1
ATOM 1256 C C . GLU A 1 161 ? -15.081 6.903 -11.620 1.00 45.66 161 GLU A C 1
ATOM 1258 O O . GLU A 1 161 ? -14.248 7.491 -12.309 1.00 45.66 161 GLU A O 1
ATOM 1263 N N . GLY A 1 162 ? -16.062 7.592 -11.032 1.00 40.78 162 GLY A N 1
ATOM 1264 C CA . GLY A 1 162 ? -16.061 9.046 -10.955 1.00 40.78 162 GLY A CA 1
ATOM 1265 C C . GLY A 1 162 ? -15.188 9.463 -9.786 1.00 40.78 162 GLY A C 1
ATOM 1266 O O . GLY A 1 162 ? -15.642 9.291 -8.664 1.00 40.78 162 GLY A O 1
ATOM 1267 N N . VAL A 1 163 ? -13.971 9.957 -10.069 1.00 42.16 163 VAL A N 1
ATOM 1268 C CA . VAL A 1 163 ? -12.994 10.574 -9.141 1.00 42.16 163 VAL A CA 1
ATOM 1269 C C . VAL A 1 163 ? -13.494 10.544 -7.698 1.00 42.16 163 VAL A C 1
ATOM 1271 O O . VAL A 1 163 ? -14.103 11.502 -7.223 1.00 42.16 163 VAL A O 1
ATOM 1274 N N . ALA A 1 164 ? -13.336 9.404 -7.021 1.00 53.56 164 ALA A N 1
ATOM 1275 C CA . ALA A 1 164 ? -13.707 9.341 -5.623 1.00 53.56 164 ALA A CA 1
ATOM 1276 C C . ALA A 1 164 ? -12.782 10.325 -4.908 1.00 53.56 164 ALA A C 1
ATOM 1278 O O . ALA A 1 164 ? -11.565 10.135 -4.929 1.00 53.56 164 ALA A O 1
ATOM 1279 N N . ASP A 1 165 ? -13.351 11.396 -4.347 1.00 61.41 165 ASP A N 1
ATOM 1280 C CA . ASP A 1 165 ? -12.594 12.365 -3.564 1.00 61.41 165 ASP A CA 1
ATOM 1281 C C . ASP A 1 165 ? -11.690 11.600 -2.596 1.00 61.41 165 ASP A C 1
ATOM 1283 O O . ASP A 1 165 ? -12.166 10.740 -1.842 1.00 61.41 165 ASP A O 1
ATOM 1287 N N . ALA A 1 166 ? -10.387 11.896 -2.637 1.00 78.38 166 ALA A N 1
ATOM 1288 C CA . ALA A 1 166 ? -9.430 11.276 -1.738 1.00 78.38 166 ALA A CA 1
ATOM 1289 C C . ALA A 1 166 ? -9.957 11.387 -0.298 1.00 78.38 166 ALA A C 1
ATOM 1291 O O . ALA A 1 166 ? -10.357 12.461 0.174 1.00 78.38 166 ALA A O 1
ATOM 1292 N N . LEU A 1 167 ? -10.040 10.246 0.385 1.00 90.75 167 LEU A N 1
ATOM 1293 C CA . LEU A 1 167 ? -10.638 10.164 1.708 1.00 90.75 167 LEU A CA 1
ATOM 1294 C C . LEU A 1 167 ? -9.563 10.417 2.754 1.00 90.75 167 LEU A C 1
ATOM 1296 O O . LEU A 1 167 ? -8.600 9.664 2.844 1.00 90.75 167 LEU A O 1
ATOM 1300 N N . TYR A 1 168 ? -9.758 11.437 3.589 1.00 93.75 168 TYR A N 1
ATOM 1301 C CA . TYR A 1 168 ? -8.794 11.800 4.625 1.00 93.75 168 TYR A CA 1
ATOM 1302 C C . TYR A 1 168 ? -9.342 11.571 6.032 1.00 93.75 168 TYR A C 1
ATOM 1304 O O . TYR A 1 168 ? -10.484 11.925 6.327 1.00 93.75 168 TYR A O 1
ATOM 1312 N N . ILE A 1 169 ? -8.498 11.037 6.914 1.00 95.81 169 ILE A N 1
ATOM 1313 C CA . ILE A 1 169 ? -8.778 10.794 8.335 1.00 95.81 169 ILE A CA 1
ATOM 1314 C C . ILE A 1 169 ? -7.711 11.427 9.231 1.00 95.81 169 ILE A C 1
ATOM 1316 O O . ILE A 1 169 ? -6.597 11.725 8.789 1.00 95.81 169 ILE A O 1
ATOM 1320 N N . ASP A 1 170 ? -8.052 11.650 10.499 1.00 96.94 170 ASP A N 1
ATOM 1321 C CA . ASP A 1 170 ? -7.137 12.245 11.480 1.00 96.94 170 ASP A CA 1
ATOM 1322 C C . ASP A 1 170 ? -6.165 11.218 12.060 1.00 96.94 170 ASP A C 1
ATOM 1324 O O . ASP A 1 170 ? -4.994 11.518 12.313 1.00 96.94 170 ASP A O 1
ATOM 1328 N N . ARG A 1 171 ? -6.636 9.982 12.247 1.00 96.94 171 ARG A N 1
ATOM 1329 C CA . ARG A 1 171 ? -5.852 8.892 12.832 1.00 96.94 171 ARG A CA 1
ATOM 1330 C C . ARG A 1 171 ? -6.039 7.605 12.032 1.00 96.94 171 ARG A C 1
ATOM 1332 O O . ARG A 1 171 ? -7.168 7.323 11.637 1.00 96.94 171 ARG A O 1
ATOM 1339 N N . PRO A 1 172 ? -4.990 6.784 11.836 1.00 96.50 172 PRO A N 1
ATOM 1340 C CA . PRO A 1 172 ? -5.082 5.578 11.014 1.00 96.50 172 PRO A CA 1
ATOM 1341 C C . PRO A 1 172 ? -6.158 4.589 11.474 1.00 96.50 172 PRO A C 1
ATOM 1343 O O . PRO A 1 172 ? -6.784 3.942 10.642 1.00 96.50 172 PRO A O 1
ATOM 1346 N N . ASP A 1 173 ? -6.419 4.491 12.782 1.00 96.19 173 ASP A N 1
ATOM 1347 C CA . ASP A 1 173 ? -7.425 3.585 13.349 1.00 96.19 173 ASP A CA 1
ATOM 1348 C C . ASP A 1 173 ? -8.866 3.920 12.935 1.00 96.19 173 ASP A C 1
ATOM 1350 O O . ASP A 1 173 ? -9.738 3.048 12.967 1.00 96.19 173 ASP A O 1
ATOM 1354 N N . GLU A 1 174 ? -9.131 5.138 12.460 1.00 96.06 174 GLU A N 1
ATOM 1355 C CA . GLU A 1 174 ? -10.460 5.542 11.992 1.00 96.06 174 GLU A CA 1
ATOM 1356 C C . GLU A 1 174 ? -10.899 4.795 10.725 1.00 96.06 174 GLU A C 1
ATOM 1358 O O . GLU A 1 174 ? -12.107 4.645 10.498 1.00 96.06 174 GLU A O 1
ATOM 1363 N N . VAL A 1 175 ? -9.955 4.230 9.957 1.00 95.25 175 VAL A N 1
ATOM 1364 C CA . VAL A 1 175 ? -10.257 3.367 8.803 1.00 95.25 175 VAL A CA 1
ATOM 1365 C C . VAL A 1 175 ? -11.141 2.183 9.193 1.00 95.25 175 VAL A C 1
ATOM 1367 O O . VAL A 1 175 ? -11.993 1.767 8.411 1.00 95.25 175 VAL A O 1
ATOM 1370 N N . MET A 1 176 ? -11.026 1.691 10.431 1.00 93.31 176 MET A N 1
ATOM 1371 C CA . MET A 1 176 ? -11.831 0.575 10.936 1.00 93.31 176 MET A CA 1
ATOM 1372 C C . MET A 1 176 ? -13.319 0.930 10.988 1.00 93.31 176 MET A C 1
ATOM 1374 O O . MET A 1 176 ? -14.180 0.123 10.628 1.00 93.31 176 MET A O 1
ATOM 1378 N N . ARG A 1 177 ? -13.636 2.163 11.400 1.00 92.44 177 ARG A N 1
ATOM 1379 C CA . ARG A 1 177 ? -15.014 2.665 11.456 1.00 92.44 177 ARG A CA 1
ATOM 1380 C C . ARG A 1 177 ? -15.571 2.888 10.051 1.00 92.44 177 ARG A C 1
ATOM 1382 O O . ARG A 1 177 ? -16.723 2.546 9.790 1.00 92.44 177 ARG A O 1
ATOM 1389 N N . LEU A 1 178 ? -14.752 3.418 9.145 1.00 91.69 178 LEU A N 1
ATOM 1390 C CA . LEU A 1 178 ? -15.124 3.632 7.744 1.00 91.69 178 LEU A CA 1
ATOM 1391 C C . LEU A 1 178 ? -15.399 2.306 7.025 1.00 91.69 178 LEU A C 1
ATOM 1393 O O . LEU A 1 178 ? -16.434 2.155 6.377 1.00 91.69 178 LEU A O 1
ATOM 1397 N N . ALA A 1 179 ? -14.526 1.318 7.211 1.00 90.44 179 ALA A N 1
ATOM 1398 C CA . ALA A 1 179 ? -14.701 -0.042 6.714 1.00 90.44 179 ALA A CA 1
ATOM 1399 C C . ALA A 1 179 ? -15.999 -0.679 7.231 1.00 90.44 179 ALA A C 1
ATOM 1401 O O . ALA A 1 179 ? -16.741 -1.309 6.478 1.00 90.44 179 ALA A O 1
ATOM 1402 N N . ALA A 1 180 ? -16.327 -0.477 8.511 1.00 89.00 180 ALA A N 1
ATOM 1403 C CA . ALA A 1 180 ? -17.594 -0.938 9.064 1.00 89.00 180 ALA A CA 1
ATOM 1404 C C . ALA A 1 180 ? -18.811 -0.282 8.394 1.00 89.00 180 ALA A C 1
ATOM 1406 O O . ALA A 1 180 ? -19.754 -0.991 8.048 1.00 89.00 180 ALA A O 1
ATOM 1407 N N . ALA A 1 181 ? -18.772 1.029 8.152 1.00 87.62 181 ALA A N 1
ATOM 1408 C CA . ALA A 1 181 ? -19.861 1.750 7.497 1.00 87.62 181 ALA A CA 1
ATOM 1409 C C . ALA A 1 181 ? -20.077 1.311 6.035 1.00 87.62 181 ALA A C 1
ATOM 1411 O O . ALA A 1 181 ? -21.219 1.144 5.609 1.00 87.62 181 ALA A O 1
ATOM 1412 N N . ARG A 1 182 ? -18.998 1.055 5.277 1.00 82.81 182 ARG A N 1
ATOM 1413 C CA . ARG A 1 182 ? -19.069 0.649 3.855 1.00 82.81 182 ARG A CA 1
ATOM 1414 C C . ARG A 1 182 ? -19.760 -0.695 3.617 1.00 82.81 182 ARG A C 1
ATOM 1416 O O . ARG A 1 182 ? -20.248 -0.934 2.515 1.00 82.81 182 ARG A O 1
ATOM 1423 N N . ARG A 1 183 ? -19.833 -1.559 4.631 1.00 77.56 183 ARG A N 1
ATOM 1424 C CA . ARG A 1 183 ? -20.512 -2.863 4.538 1.00 77.56 183 ARG A CA 1
ATOM 1425 C C . ARG A 1 183 ? -22.037 -2.752 4.532 1.00 77.56 183 ARG A C 1
ATOM 1427 O O . ARG A 1 183 ? -22.703 -3.680 4.081 1.00 77.56 183 ARG A O 1
ATOM 1434 N N . GLY A 1 184 ? -22.581 -1.632 5.013 1.00 64.19 184 GLY A N 1
ATOM 1435 C CA . GLY A 1 184 ? -24.013 -1.453 5.228 1.00 64.19 184 GLY A CA 1
ATOM 1436 C C . GLY A 1 184 ? -24.614 -2.467 6.221 1.00 64.19 184 GLY A C 1
ATOM 1437 O O . GLY A 1 184 ? -23.987 -3.462 6.598 1.00 64.19 184 GLY A O 1
ATOM 1438 N N . PRO A 1 185 ? -25.855 -2.246 6.670 1.00 50.56 185 PRO A N 1
ATOM 1439 C CA . PRO A 1 185 ? -26.612 -3.255 7.394 1.00 50.56 185 PRO A CA 1
ATOM 1440 C C . PRO A 1 185 ? -27.145 -4.303 6.397 1.00 50.56 185 PRO A C 1
ATOM 1442 O O . PRO A 1 185 ? -28.279 -4.198 5.948 1.00 50.56 185 PRO A O 1
ATOM 1445 N N . GLY A 1 186 ? -26.337 -5.305 6.016 1.00 49.56 186 GLY A N 1
ATOM 1446 C CA . GLY A 1 186 ? -26.865 -6.507 5.342 1.00 49.56 186 GLY A CA 1
ATOM 1447 C C . GLY A 1 186 ? -26.188 -7.014 4.064 1.00 49.56 186 GLY A C 1
ATOM 1448 O O . GLY A 1 186 ? -26.846 -7.736 3.320 1.00 49.56 186 GLY A O 1
ATOM 1449 N N . ALA A 1 187 ? -24.914 -6.714 3.788 1.00 47.59 187 ALA A N 1
ATOM 1450 C CA . ALA A 1 187 ? -24.207 -7.326 2.654 1.00 47.59 187 ALA A CA 1
ATOM 1451 C C . ALA A 1 187 ? -24.031 -8.852 2.841 1.00 47.59 187 ALA A C 1
ATOM 1453 O O . ALA A 1 187 ? -23.056 -9.324 3.433 1.00 47.59 187 ALA A O 1
ATOM 1454 N N . ARG A 1 188 ? -25.015 -9.618 2.359 1.00 41.72 188 ARG A N 1
ATOM 1455 C CA . ARG A 1 188 ? -24.930 -11.049 2.056 1.00 41.72 188 ARG A CA 1
ATOM 1456 C C . ARG A 1 188 ? -24.380 -11.162 0.629 1.00 41.72 188 ARG A C 1
ATOM 1458 O O . ARG A 1 188 ? -24.847 -10.460 -0.261 1.00 41.72 188 ARG A O 1
ATOM 1465 N N . SER A 1 189 ? -23.340 -11.973 0.468 1.00 43.38 189 SER A N 1
ATOM 1466 C CA . SER A 1 189 ? -22.566 -12.169 -0.759 1.00 43.38 189 SER A CA 1
ATOM 1467 C C . SER A 1 189 ? -23.425 -12.777 -1.867 1.00 43.38 189 SER A C 1
ATOM 1469 O O . SER A 1 189 ? -23.564 -13.991 -1.911 1.00 43.38 189 SER A O 1
ATOM 1471 N N . ASP A 1 190 ? -24.002 -11.971 -2.750 1.00 45.72 190 ASP A N 1
ATOM 1472 C CA . ASP A 1 190 ? -24.571 -12.468 -4.000 1.00 45.72 190 ASP A CA 1
ATOM 1473 C C . ASP A 1 190 ? -24.448 -11.391 -5.087 1.00 45.72 190 ASP A C 1
ATOM 1475 O O . ASP A 1 190 ? -24.804 -10.237 -4.854 1.00 45.72 190 ASP A O 1
ATOM 1479 N N . GLN A 1 191 ? -24.030 -11.833 -6.283 1.00 42.84 191 GLN A N 1
ATOM 1480 C CA . GLN A 1 191 ? -23.999 -11.129 -7.585 1.00 42.84 191 GLN A CA 1
ATOM 1481 C C . GLN A 1 191 ? -22.741 -10.277 -7.840 1.00 42.84 191 GLN A C 1
ATOM 1483 O O . GLN A 1 191 ? -22.268 -9.566 -6.967 1.00 42.84 191 GLN A O 1
ATOM 1488 N N . GLY A 1 192 ? -22.116 -10.274 -9.018 1.00 34.03 192 GLY A N 1
ATOM 1489 C CA . GLY A 1 192 ? -22.480 -10.763 -10.353 1.00 34.03 192 GLY A CA 1
ATOM 1490 C C . GLY A 1 192 ? -21.758 -9.852 -11.362 1.00 34.03 192 GLY A C 1
ATOM 1491 O O . GLY A 1 192 ? -21.818 -8.636 -11.226 1.00 34.03 192 GLY A O 1
ATOM 1492 N N . ALA A 1 193 ? -20.998 -10.423 -12.298 1.00 33.34 193 ALA A N 1
ATOM 1493 C CA . ALA A 1 193 ? -20.050 -9.706 -13.160 1.00 33.34 193 ALA A CA 1
ATOM 1494 C C . ALA A 1 193 ? -20.709 -8.807 -14.231 1.00 33.34 193 ALA A C 1
ATOM 1496 O O . ALA A 1 193 ? -21.705 -9.204 -14.835 1.00 33.34 193 ALA A O 1
ATOM 1497 N N . VAL A 1 194 ? -20.086 -7.657 -14.537 1.00 34.66 194 VAL A N 1
ATOM 1498 C CA . VAL A 1 194 ? -20.342 -6.813 -15.728 1.00 34.66 194 VAL A CA 1
ATOM 1499 C C . VAL A 1 194 ? -18.998 -6.253 -16.252 1.00 34.66 194 VAL A C 1
ATOM 1501 O O . VAL A 1 194 ? -18.139 -5.949 -15.423 1.00 34.66 194 VAL A O 1
ATOM 1504 N N . PRO A 1 195 ? -18.768 -6.132 -17.580 1.00 30.25 195 PRO A N 1
ATOM 1505 C CA . PRO A 1 195 ? -17.476 -5.728 -18.147 1.00 30.25 195 PRO A CA 1
ATOM 1506 C C . PRO A 1 195 ? -17.413 -4.259 -18.621 1.00 30.25 195 PRO A C 1
ATOM 1508 O O . PRO A 1 195 ? -18.371 -3.762 -19.207 1.00 30.25 195 PRO A O 1
ATOM 1511 N N . GLY A 1 196 ? -16.218 -3.652 -18.527 1.00 26.08 196 GLY A N 1
ATOM 1512 C CA . GLY A 1 196 ? -15.672 -2.786 -19.587 1.00 26.08 196 GLY A CA 1
ATOM 1513 C C . GLY A 1 196 ? -15.302 -1.322 -19.271 1.00 26.08 196 GLY A C 1
ATOM 1514 O O . GLY A 1 196 ? -16.164 -0.460 -19.326 1.00 26.08 196 GLY A O 1
ATOM 1515 N N . MET A 1 197 ? -13.979 -1.084 -19.210 1.00 24.97 197 MET A N 1
ATOM 1516 C CA . MET A 1 197 ? -13.199 0.024 -19.821 1.00 24.97 197 MET A CA 1
ATOM 1517 C C . MET A 1 197 ? -13.034 1.424 -19.158 1.00 24.97 197 MET A C 1
ATOM 1519 O O . MET A 1 197 ? -13.923 2.258 -19.225 1.00 24.97 197 MET A O 1
ATOM 1523 N N . ALA A 1 198 ? -11.744 1.703 -18.864 1.00 28.44 198 ALA A N 1
ATOM 1524 C CA . ALA A 1 198 ? -10.908 2.882 -19.206 1.00 28.44 198 ALA A CA 1
ATOM 1525 C C . ALA A 1 198 ? -10.689 4.063 -18.214 1.00 28.44 198 ALA A C 1
ATOM 1527 O O . ALA A 1 198 ? -11.334 5.098 -18.280 1.00 28.44 198 ALA A O 1
ATOM 1528 N N . THR A 1 199 ? -9.593 3.918 -17.449 1.00 35.03 199 THR A N 1
ATOM 1529 C CA . THR A 1 199 ? -8.464 4.840 -17.134 1.00 35.03 199 THR A CA 1
ATOM 1530 C C . THR A 1 199 ? -8.676 6.337 -16.847 1.00 35.03 199 THR A C 1
ATOM 1532 O O . THR A 1 199 ? -8.877 7.131 -17.764 1.00 35.03 199 THR A O 1
ATOM 1535 N N . GLY A 1 200 ? -8.301 6.736 -15.621 1.00 29.73 200 GLY A N 1
ATOM 1536 C CA . GLY A 1 200 ? -7.724 8.055 -15.329 1.00 29.73 200 GLY A CA 1
ATOM 1537 C C . GLY A 1 200 ? -7.534 8.335 -13.833 1.00 29.73 200 GLY A C 1
ATOM 1538 O O . GLY A 1 200 ? -8.445 8.881 -13.229 1.00 29.73 200 GLY A O 1
ATOM 1539 N N . ILE A 1 201 ? -6.376 7.989 -13.239 1.00 36.38 201 ILE A N 1
ATOM 1540 C CA . ILE A 1 201 ? -5.919 8.541 -11.942 1.00 36.38 201 ILE A CA 1
ATOM 1541 C C . ILE A 1 201 ? -4.387 8.691 -11.937 1.00 36.38 201 ILE A C 1
ATOM 1543 O O . ILE A 1 201 ? -3.652 7.779 -12.329 1.00 36.38 201 ILE A O 1
ATOM 1547 N N . ASP A 1 202 ? -3.953 9.862 -11.475 1.00 33.00 202 ASP A N 1
ATOM 1548 C CA . ASP A 1 202 ? -2.595 10.389 -11.415 1.00 33.00 202 ASP A CA 1
ATOM 1549 C C . ASP A 1 202 ? -1.681 9.729 -10.355 1.00 33.00 202 ASP A C 1
ATOM 1551 O O . ASP A 1 202 ? -1.990 9.628 -9.172 1.00 33.00 202 ASP A O 1
ATOM 1555 N N . GLN A 1 203 ? -0.524 9.276 -10.840 1.00 39.25 203 GLN A N 1
ATOM 1556 C CA . GLN A 1 203 ? 0.877 9.395 -10.385 1.00 39.25 203 GLN A CA 1
ATOM 1557 C C . GLN A 1 203 ? 1.323 9.502 -8.900 1.00 39.25 203 GLN A C 1
ATOM 1559 O O . GLN A 1 203 ? 2.535 9.447 -8.680 1.00 39.25 203 GLN A O 1
ATOM 1564 N N . GLU A 1 204 ? 0.487 9.629 -7.868 1.00 37.88 204 GLU A N 1
ATOM 1565 C CA . GLU A 1 204 ? 0.992 10.064 -6.542 1.00 37.88 204 GLU A CA 1
ATOM 1566 C C . GLU A 1 204 ? 1.490 8.954 -5.592 1.00 37.88 204 GLU A C 1
ATOM 1568 O O . GLU A 1 204 ? 2.366 9.204 -4.763 1.00 37.88 204 GLU A O 1
ATOM 1573 N N . LEU A 1 205 ? 1.084 7.691 -5.771 1.00 44.38 205 LEU A N 1
ATOM 1574 C CA . LEU A 1 205 ? 1.619 6.579 -4.959 1.00 44.38 205 LEU A CA 1
ATOM 1575 C C . LEU A 1 205 ? 3.068 6.189 -5.311 1.00 44.38 205 LEU A C 1
ATOM 1577 O O . LEU A 1 205 ? 3.776 5.657 -4.457 1.00 44.38 205 LEU A O 1
ATOM 1581 N N . ASN A 1 206 ? 3.541 6.509 -6.522 1.00 39.31 206 ASN A N 1
ATOM 1582 C CA . ASN A 1 206 ? 4.973 6.432 -6.850 1.00 39.31 206 ASN A CA 1
ATOM 1583 C C . ASN A 1 206 ? 5.757 7.614 -6.237 1.00 39.31 206 ASN A C 1
ATOM 1585 O O . ASN A 1 206 ? 6.937 7.500 -5.920 1.00 39.31 206 ASN A O 1
ATOM 1589 N N . GLN A 1 207 ? 5.108 8.755 -5.980 1.00 41.91 207 GLN A N 1
ATOM 1590 C CA . GLN A 1 207 ? 5.794 9.952 -5.477 1.00 41.91 207 GLN A CA 1
ATOM 1591 C C . GLN A 1 207 ? 6.078 9.923 -3.969 1.00 41.91 207 GLN A C 1
ATOM 1593 O O . GLN A 1 207 ? 6.997 10.612 -3.515 1.00 41.91 207 GLN A O 1
ATOM 1598 N N . GLY A 1 208 ? 5.382 9.074 -3.203 1.00 38.72 208 GLY A N 1
ATOM 1599 C CA . GLY A 1 208 ? 5.636 8.875 -1.769 1.00 38.72 208 GLY A CA 1
ATOM 1600 C C . GLY A 1 208 ? 7.049 8.367 -1.438 1.00 38.72 208 GLY A C 1
ATOM 1601 O O . GLY A 1 208 ? 7.509 8.528 -0.309 1.00 38.72 208 GLY A O 1
ATOM 1602 N N . PHE A 1 209 ? 7.772 7.815 -2.419 1.00 45.84 209 PHE A N 1
ATOM 1603 C CA . PHE A 1 209 ? 9.140 7.312 -2.245 1.00 45.84 209 PHE A CA 1
ATOM 1604 C C . PHE A 1 209 ? 10.235 8.266 -2.762 1.00 45.84 209 PHE A C 1
ATOM 1606 O O . PHE A 1 209 ? 11.423 7.979 -2.580 1.00 45.84 209 PHE A O 1
ATOM 1613 N N . GLY A 1 210 ? 9.870 9.408 -3.367 1.00 34.94 210 GLY A N 1
ATOM 1614 C CA . GLY A 1 210 ? 10.784 10.177 -4.223 1.00 34.94 210 GLY A CA 1
ATOM 1615 C C . GLY A 1 210 ? 11.000 11.666 -3.927 1.00 34.94 210 GLY A C 1
ATOM 1616 O O . GLY A 1 210 ? 11.922 12.236 -4.507 1.00 34.94 210 GLY A O 1
ATOM 1617 N N . GLN A 1 211 ? 10.236 12.334 -3.053 1.00 33.34 211 GLN A N 1
ATOM 1618 C CA . GLN A 1 211 ? 10.366 13.796 -2.895 1.00 33.34 211 GLN A CA 1
ATOM 1619 C C . GLN A 1 211 ? 10.924 14.253 -1.539 1.00 33.34 211 GLN A C 1
ATOM 1621 O O . GLN A 1 211 ? 10.246 14.887 -0.735 1.00 33.34 211 GLN A O 1
ATOM 1626 N N . THR A 1 212 ? 12.225 14.048 -1.321 1.00 37.59 212 THR A N 1
ATOM 1627 C CA . THR A 1 212 ? 13.002 14.990 -0.497 1.00 37.59 212 THR A CA 1
ATOM 1628 C C . THR A 1 212 ? 13.560 16.075 -1.413 1.00 37.59 212 THR A C 1
ATOM 1630 O O . THR A 1 212 ? 14.411 15.787 -2.254 1.00 37.59 212 THR A O 1
ATOM 1633 N N . LYS A 1 213 ? 13.094 17.322 -1.256 1.00 33.88 213 LYS A N 1
ATOM 1634 C CA . LYS A 1 213 ? 13.682 18.511 -1.896 1.00 33.88 213 LYS A CA 1
ATOM 1635 C C . LYS A 1 213 ? 15.203 18.506 -1.712 1.00 33.88 213 LYS A C 1
ATOM 1637 O O . LYS A 1 213 ? 15.690 18.623 -0.589 1.00 33.88 213 LYS A O 1
ATOM 1642 N N . THR A 1 214 ? 15.950 18.425 -2.806 1.00 32.81 214 THR A N 1
ATOM 1643 C CA . THR A 1 214 ? 17.392 18.683 -2.815 1.00 32.81 214 THR A CA 1
ATOM 1644 C C . THR A 1 214 ? 17.638 20.130 -2.359 1.00 32.81 214 THR A C 1
ATOM 1646 O O . THR A 1 214 ? 17.058 21.044 -2.953 1.00 32.81 214 THR A O 1
ATOM 1649 N N . PRO A 1 215 ? 18.473 20.401 -1.337 1.00 35.22 215 PRO A N 1
ATOM 1650 C CA . PRO A 1 215 ? 18.879 21.765 -1.019 1.00 35.22 215 PRO A CA 1
ATOM 1651 C C . PRO A 1 215 ? 19.721 22.313 -2.173 1.00 35.22 215 PRO A C 1
ATOM 1653 O O . PRO A 1 215 ? 20.649 21.650 -2.640 1.00 35.22 215 PRO A O 1
ATOM 1656 N N . GLY A 1 216 ? 19.380 23.513 -2.643 1.00 30.19 216 GLY A N 1
ATOM 1657 C CA . GLY A 1 216 ? 20.038 24.169 -3.767 1.00 30.19 216 GLY A CA 1
ATOM 1658 C C . GLY A 1 216 ? 21.552 24.257 -3.587 1.00 30.19 216 GLY A C 1
ATOM 1659 O O . GLY A 1 216 ? 22.055 24.825 -2.616 1.00 30.19 216 GLY A O 1
ATOM 1660 N N . SER A 1 217 ? 22.286 23.717 -4.557 1.00 36.25 217 SER A N 1
ATOM 1661 C CA . SER A 1 217 ? 23.717 23.941 -4.697 1.00 36.25 217 SER A CA 1
ATOM 1662 C C . SER A 1 217 ? 23.965 25.415 -5.016 1.00 36.25 217 SER A C 1
ATOM 1664 O O . SER A 1 217 ? 23.652 25.895 -6.106 1.00 36.25 217 SER A O 1
ATOM 1666 N N . SER A 1 218 ? 24.531 26.119 -4.041 1.00 40.62 218 SER A N 1
ATOM 1667 C CA . SER A 1 218 ? 25.148 27.435 -4.184 1.00 40.62 218 SER A CA 1
ATOM 1668 C C . SER A 1 218 ? 26.105 27.452 -5.384 1.00 40.62 218 SER A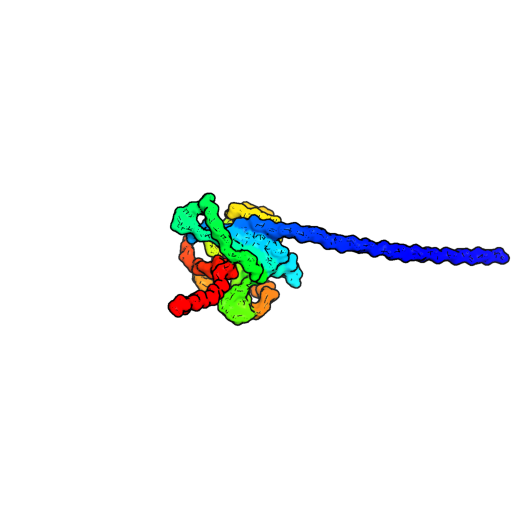 C 1
ATOM 1670 O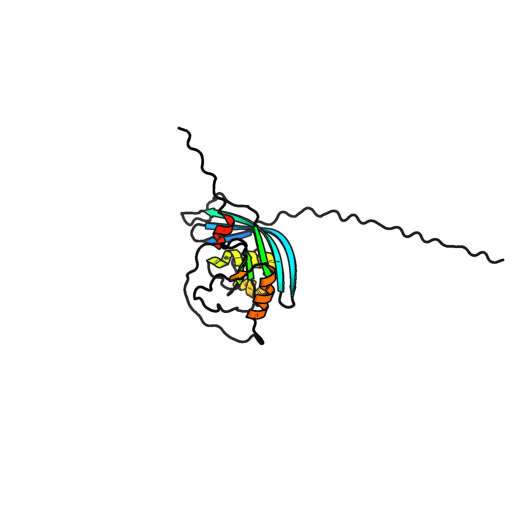 O . SER A 1 218 ? 27.139 26.785 -5.378 1.00 40.62 218 SER A O 1
ATOM 1672 N N . GLN A 1 219 ? 25.762 28.229 -6.414 1.00 42.44 219 GLN A N 1
ATOM 1673 C CA . GLN A 1 219 ? 26.732 28.697 -7.399 1.00 42.44 219 GLN A CA 1
ATOM 1674 C C . GLN A 1 219 ? 27.671 29.686 -6.701 1.00 42.44 219 GLN A C 1
ATOM 1676 O O . GLN A 1 219 ? 27.249 30.776 -6.318 1.00 42.44 219 GLN A O 1
ATOM 1681 N N . ARG A 1 220 ? 28.948 29.322 -6.563 1.00 43.09 220 ARG A N 1
ATOM 1682 C CA . ARG A 1 220 ? 30.028 30.308 -6.461 1.00 43.09 220 ARG A CA 1
ATOM 1683 C C . ARG A 1 220 ? 30.472 30.647 -7.882 1.00 43.09 220 ARG A C 1
ATOM 1685 O O . ARG A 1 220 ? 30.836 29.744 -8.633 1.00 43.09 220 ARG A O 1
ATOM 1692 N N . ARG A 1 221 ? 30.384 31.928 -8.233 1.00 57.75 221 ARG A N 1
ATOM 1693 C CA . ARG A 1 221 ? 31.278 32.557 -9.210 1.00 57.75 221 ARG A CA 1
ATOM 1694 C C . ARG A 1 221 ? 32.448 33.155 -8.449 1.00 57.75 221 ARG A C 1
ATOM 1696 O O . ARG A 1 221 ? 32.215 33.547 -7.282 1.00 57.75 221 ARG A O 1
#

Sequence (221 aa):
MLSARSYLFGVLLSVVALSPAPAQAAELMEGRCHMDYCSWFTVEERDIVTSISDGALVRTVMKGWESHHPDGNYARKTRRTGGNEVVTYFLCSKRTPAVVWRGDKPGKWEVNFLTNLASPPGAAESVTNQYFAVCHGVKPSGDWEILTRKFAYDIIPDKDEGVADALYIDRPDEVMRLAAARRGPGARSDQGAVPGMATGIDQELNQGFGQTKTPGSSQRR

Foldseek 3Di:
DDDDDDDDDDDDDDDDPPDPDPQDPFDWAWQDQDPQKTKIKTFRDWDFPDDDPFFTKIKTWMWMWMFGGPPSPPVDDGDIDFGDIFIKIWGLGLAFTWIWGDDPDPQKIWIDGFAPQQDGDPVCRRVSQVNCCRNPVDRDPSRRNVVCVVVVRDHGDPPDPPCPPTDIDNDPCCVVVVSVVVCPVDPDDDDDDDDDDDDDDDDVVVVVRPDDDDDDDDDDD

Secondary structure (DSSP, 8-state):
------------------PPPP-PPPP-EEEEEETTEEEEEEEEEEEEEEEETTEEEEEEEEEEEEEE-TTS-TTS----EEEEEEEEEEEE-SSS-EEEE--SSTT-EEEEE---TTS--GGGHHHHHHHHHHHH-----S-HHHHHHHTT------S--S--PPEEESSGGGHHHHHHHHTTTT----------------SHHHHTTT--PPPP-----

Radius of gyration: 23.97 Å; chains: 1; bounding box: 58×72×94 Å

pLDDT: mean 76.85, std 22.79, range [24.97, 98.31]

Organism: NCBI:txid1775910